Protein AF-A0A9N9ENX4-F1 (afdb_monomer)

Mean predicted aligned error: 14.17 Å

Radius of gyration: 29.34 Å; Cα contacts (8 Å, |Δi|>4): 327; chains: 1; bounding box: 65×68×96 Å

InterPro domains:
  IPR036691 Endonuclease/exonuclease/phosphatase superfamily [G3DSA:3.60.10.10] (1-190)
  IPR036691 Endonuclease/exonuclease/phosphatase superfamily [SSF56219] (2-189)

Foldseek 3Di:
DLVVLVVQLPDPDPADADDDPPDPVSVVSSCVSHPHDDQWDFDQDPFAGTATEHEDDFDDQPDDPVPGLCLLRSLLVLQVVLVVLLVVVLQPHDDYDDNDFLQHLSVCSCVQSSVDDDQLCVVVVVADSPCDPVNVVVVVPPDPDDDDDPLVCCCNRGVFFAPGPPQQPQDPVVPRDHPDNGDDDDDDDDRDGDDNPDRDDVVVVCPDPPPDSHHDDLVSLVVSLVVLVVVLVVLLVLLVVLLVLLVVLVVLLVVLVVVLVCCVVVVDDDDPVVNVVSVVVNVVSNVSSVVSNCCSPPVSVVSSVSSVVVSVVSVVVSVVVVVVVVVVVVVVVPDDPPPDDDDDDDDDPDDDDDDDDDDDDDDD

Sequence (364 aa):
MEAIADSLARSDYDIVCLQEVWVYDNYELVRNRTKKRLTSAVVDHPVSGLIEVFNTHVHASYGSKKNDEYLAHRVSQAWEAANLMKISASRGRNVGDYNSEQDTLAYKLITQHGQMTDSWQSQNSDTPISASTTSINQINQQEAGLPAFDANAAIHRKGITCDSPINTWSKIPELGYSYSDHFGVEATFTLVGRDKNSVIPLSVWEQGPYETLHELDTRTIKNMIELLDRDLSRSQTTSRVQIFLFYICLLLVFGLIAIEILFSIGTISTYFWVKIIINVAIAPIAVYGAIMGYVGVVFGNSEKNALKQLISEIRTYNEGKKTLESRESKGSSVGFEDNDSGQRSSAAVGINIELGSKDAPYKL

Structure (mmCIF, N/CA/C/O backbone):
data_AF-A0A9N9ENX4-F1
#
_entry.id   AF-A0A9N9ENX4-F1
#
loop_
_atom_site.group_PDB
_atom_site.id
_atom_site.type_symbol
_atom_site.label_atom_id
_atom_site.label_alt_id
_atom_site.label_comp_id
_atom_site.label_asym_id
_atom_site.label_entity_id
_atom_site.label_seq_id
_atom_site.pdbx_PDB_ins_code
_atom_site.Cartn_x
_atom_site.Cartn_y
_atom_site.Cartn_z
_atom_site.occupancy
_atom_site.B_iso_or_equiv
_atom_site.auth_seq_id
_atom_site.auth_comp_id
_atom_site.auth_asym_id
_atom_site.auth_atom_id
_atom_site.pdbx_PDB_model_num
ATOM 1 N N . MET A 1 1 ? -13.892 -24.011 -1.129 1.00 75.88 1 MET A N 1
ATOM 2 C CA . MET A 1 1 ? -14.918 -22.946 -1.205 1.00 75.88 1 MET A CA 1
ATOM 3 C C . MET A 1 1 ? -16.336 -23.449 -0.987 1.00 75.88 1 MET A C 1
ATOM 5 O O . MET A 1 1 ? -16.973 -22.915 -0.095 1.00 75.88 1 MET A O 1
ATOM 9 N N . GLU A 1 2 ? -16.827 -24.475 -1.695 1.00 79.75 2 GLU A N 1
ATOM 10 C CA . GLU A 1 2 ? -18.172 -25.043 -1.428 1.00 79.75 2 GLU A CA 1
ATOM 11 C C . GLU A 1 2 ? -18.399 -25.384 0.043 1.00 79.75 2 GLU A C 1
ATOM 13 O O . GLU A 1 2 ? -19.377 -24.961 0.646 1.00 79.75 2 GLU A O 1
ATOM 18 N N . ALA A 1 3 ? -17.421 -26.051 0.643 1.00 76.06 3 ALA A N 1
ATOM 19 C CA . ALA A 1 3 ? -17.496 -26.486 2.022 1.00 76.06 3 ALA A CA 1
ATOM 20 C C . ALA A 1 3 ? -17.534 -25.288 3.020 1.00 76.06 3 ALA A C 1
ATOM 22 O O . ALA A 1 3 ? -18.237 -25.344 4.027 1.00 76.06 3 ALA A O 1
ATOM 23 N N . ILE A 1 4 ? -16.867 -24.164 2.702 1.00 77.44 4 ILE A N 1
ATOM 24 C CA . ILE A 1 4 ? -16.972 -22.897 3.460 1.00 77.44 4 ILE A CA 1
ATOM 25 C C . ILE A 1 4 ? -18.370 -22.297 3.281 1.00 77.44 4 ILE A C 1
ATOM 27 O O . ILE A 1 4 ? -19.014 -21.935 4.260 1.00 77.44 4 ILE A O 1
ATOM 31 N N . ALA A 1 5 ? -18.864 -22.237 2.043 1.00 78.06 5 ALA A N 1
ATOM 32 C CA . ALA A 1 5 ? -20.191 -21.716 1.738 1.00 78.06 5 ALA A CA 1
ATOM 33 C C . ALA A 1 5 ? -21.301 -22.505 2.459 1.00 78.06 5 ALA A C 1
ATOM 35 O O . ALA A 1 5 ? -22.227 -21.898 2.986 1.00 78.06 5 ALA A O 1
ATOM 36 N N . ASP A 1 6 ? -21.178 -23.832 2.552 1.00 79.25 6 ASP A N 1
ATOM 37 C CA . ASP A 1 6 ? -22.120 -24.689 3.283 1.00 79.25 6 ASP A CA 1
ATOM 38 C C . ASP A 1 6 ? -22.034 -24.526 4.796 1.00 79.25 6 ASP A C 1
ATOM 40 O O . ASP A 1 6 ? -23.040 -24.686 5.487 1.00 79.25 6 ASP A O 1
ATOM 44 N N . SER A 1 7 ? -20.841 -24.255 5.328 1.00 77.94 7 SER A N 1
ATOM 45 C CA . SER A 1 7 ? -20.669 -23.927 6.744 1.00 77.94 7 SER A CA 1
ATOM 46 C C . SER A 1 7 ? -21.380 -22.609 7.071 1.00 77.94 7 SER A C 1
ATOM 48 O O . SER A 1 7 ? -22.237 -22.565 7.950 1.00 77.94 7 SER A O 1
ATOM 50 N N . LEU A 1 8 ? -21.130 -21.565 6.272 1.00 77.81 8 LEU A N 1
ATOM 51 C CA . LEU A 1 8 ? -21.750 -20.245 6.427 1.00 77.81 8 LEU A CA 1
ATOM 52 C C . LEU A 1 8 ? -23.263 -20.249 6.182 1.00 77.81 8 LEU A C 1
ATOM 54 O O . LEU A 1 8 ? -23.991 -19.479 6.796 1.00 77.81 8 LEU A O 1
ATOM 58 N N . ALA A 1 9 ? -23.759 -21.098 5.281 1.00 76.50 9 ALA A N 1
ATOM 59 C CA . ALA A 1 9 ? -25.193 -21.228 5.030 1.00 76.50 9 ALA A CA 1
ATOM 60 C C . ALA A 1 9 ? -25.947 -21.869 6.209 1.00 76.50 9 ALA A C 1
ATOM 62 O O . ALA A 1 9 ? -27.156 -21.678 6.340 1.00 76.50 9 ALA A O 1
ATOM 63 N N . ARG A 1 10 ? -25.241 -22.647 7.040 1.00 79.19 10 ARG A N 1
ATOM 64 C CA . ARG A 1 10 ? -25.788 -23.329 8.219 1.00 79.19 10 ARG A CA 1
ATOM 65 C C . ARG A 1 10 ? -25.609 -22.543 9.515 1.00 79.19 10 ARG A C 1
ATOM 67 O O . ARG A 1 10 ? -26.244 -22.911 10.500 1.00 79.19 10 ARG A O 1
ATOM 74 N N . SER A 1 11 ? -24.769 -21.511 9.526 1.00 76.12 11 SER A N 1
ATOM 75 C CA . SER A 1 11 ? -24.583 -20.665 10.701 1.00 76.12 11 SER A CA 1
ATOM 76 C C . SER A 1 11 ? -25.687 -19.614 10.830 1.00 76.12 11 SER A C 1
ATOM 78 O O . SER A 1 11 ? -26.424 -19.310 9.889 1.00 76.12 11 SER A O 1
ATOM 80 N N . ASP A 1 12 ? -25.803 -19.055 12.026 1.00 79.44 12 ASP A N 1
ATOM 81 C CA . ASP A 1 12 ? -26.735 -17.996 12.403 1.00 79.44 12 ASP A CA 1
ATOM 82 C C . ASP A 1 12 ? -26.063 -16.615 12.487 1.00 79.44 12 ASP A C 1
ATOM 84 O O . ASP A 1 12 ? -26.674 -15.657 12.949 1.00 79.44 12 ASP A O 1
ATOM 88 N N . TYR A 1 13 ? -24.838 -16.481 11.962 1.00 77.19 13 TYR A N 1
ATOM 89 C CA . TYR A 1 13 ? -24.096 -15.220 11.959 1.00 77.19 13 TYR A CA 1
ATOM 90 C C . TYR A 1 13 ? -24.854 -14.092 11.252 1.00 77.19 13 TYR A C 1
ATOM 92 O O . TYR A 1 13 ? -25.333 -14.249 10.120 1.00 77.19 13 TYR A O 1
ATOM 100 N N . ASP A 1 14 ? -24.883 -12.914 11.879 1.00 74.69 14 ASP A N 1
ATOM 101 C CA . ASP A 1 14 ? -25.487 -11.694 11.333 1.00 74.69 14 ASP A CA 1
ATOM 102 C C . ASP A 1 14 ? -24.607 -11.006 10.285 1.00 74.69 14 ASP A C 1
ATOM 104 O O . ASP A 1 14 ? -25.110 -10.465 9.295 1.00 74.69 14 ASP A O 1
ATOM 108 N N . ILE A 1 15 ? -23.290 -11.044 10.484 1.00 75.88 15 ILE A N 1
ATOM 109 C CA . ILE A 1 15 ? -22.275 -10.439 9.620 1.00 75.88 15 ILE A CA 1
ATOM 110 C C . ILE A 1 15 ? -21.148 -11.458 9.454 1.00 75.88 15 ILE A C 1
ATOM 112 O O . ILE A 1 15 ? -20.709 -12.063 10.424 1.00 75.88 15 ILE A O 1
ATOM 116 N N . VAL A 1 16 ? -20.686 -11.645 8.217 1.00 77.06 16 VAL A N 1
ATOM 117 C CA . VAL A 1 16 ? -19.539 -12.502 7.902 1.00 77.06 16 VAL A CA 1
ATOM 118 C C . VAL A 1 16 ? -18.587 -11.703 7.028 1.00 77.06 16 VAL A C 1
ATOM 120 O O . VAL A 1 16 ? -18.977 -11.225 5.961 1.00 77.06 16 VAL A O 1
ATOM 123 N N . CYS A 1 17 ? -17.347 -11.579 7.483 1.00 78.06 17 CYS A N 1
ATOM 124 C CA . CYS A 1 17 ? -16.248 -11.003 6.725 1.00 78.06 17 CYS A CA 1
ATOM 125 C C . CYS A 1 17 ? -15.442 -12.142 6.100 1.00 78.06 17 CYS A C 1
ATOM 127 O O . CYS A 1 17 ? -15.119 -13.115 6.775 1.00 78.06 17 CYS A O 1
ATOM 129 N N . LEU A 1 18 ? -15.152 -12.038 4.805 1.00 78.25 18 LEU A N 1
ATOM 130 C CA . LEU A 1 18 ? -14.276 -12.971 4.100 1.00 78.25 18 LEU A CA 1
ATOM 131 C C . LEU A 1 18 ? -13.160 -12.179 3.435 1.00 78.25 18 LEU A C 1
ATOM 133 O O . LEU A 1 18 ? -13.426 -11.166 2.781 1.00 78.25 18 LEU A O 1
ATOM 137 N N . GLN A 1 19 ? -11.931 -12.655 3.573 1.00 76.69 19 GLN A N 1
ATOM 138 C CA . GLN A 1 19 ? -10.782 -12.189 2.807 1.00 76.69 19 GLN A CA 1
ATOM 139 C C . GLN A 1 19 ? -10.357 -13.283 1.818 1.00 76.69 19 GLN A C 1
ATOM 141 O O . GLN A 1 19 ? -10.824 -14.419 1.894 1.00 76.69 19 GLN A O 1
ATOM 146 N N . GLU A 1 20 ? -9.519 -12.924 0.843 1.00 79.19 20 GLU A N 1
ATOM 147 C CA . GLU A 1 20 ? -8.906 -13.890 -0.085 1.00 79.19 20 GLU A CA 1
ATOM 148 C C . GLU A 1 20 ? -9.876 -14.705 -0.968 1.00 79.19 20 GLU A C 1
ATOM 150 O O . GLU A 1 20 ? -9.581 -15.806 -1.434 1.00 79.19 20 GLU A O 1
ATOM 155 N N . VAL A 1 21 ? -11.043 -14.144 -1.296 1.00 81.25 21 VAL A N 1
ATOM 156 C CA . VAL A 1 21 ? -11.940 -14.731 -2.307 1.00 81.25 21 VAL A CA 1
ATOM 157 C C . VAL A 1 21 ? -11.475 -14.315 -3.709 1.00 81.25 21 VAL A C 1
ATOM 159 O O . VAL A 1 21 ? -12.019 -13.403 -4.325 1.00 81.25 21 VAL A O 1
ATOM 162 N N . TRP A 1 22 ? -10.425 -14.975 -4.202 1.00 80.12 22 TRP A N 1
ATOM 163 C CA . TRP A 1 22 ? -9.698 -14.580 -5.420 1.00 80.12 22 TRP A CA 1
ATOM 164 C C . TRP A 1 22 ? -10.438 -14.836 -6.740 1.00 80.12 22 TRP A C 1
ATOM 166 O O . TRP A 1 22 ? -10.192 -14.159 -7.737 1.00 80.12 22 TRP A O 1
ATOM 176 N N . VAL A 1 23 ? -11.320 -15.838 -6.775 1.00 83.50 23 VAL A N 1
ATOM 177 C CA . VAL A 1 23 ? -11.988 -16.291 -8.006 1.00 83.50 23 VAL A CA 1
ATOM 178 C C . VAL A 1 23 ? -13.442 -15.840 -8.000 1.00 83.50 23 VAL A C 1
ATOM 180 O O . VAL A 1 23 ? -14.181 -16.132 -7.060 1.00 83.50 23 VAL A O 1
ATOM 183 N N . TYR A 1 24 ? -13.867 -15.190 -9.084 1.00 77.31 24 TYR A N 1
ATOM 184 C CA . TYR A 1 24 ? -15.220 -14.645 -9.209 1.00 77.31 24 TYR A CA 1
ATOM 185 C C . TYR A 1 24 ? -16.315 -15.712 -9.058 1.00 77.31 24 TYR A C 1
ATOM 187 O O . TYR A 1 24 ? -17.275 -15.506 -8.322 1.00 77.31 24 TYR A O 1
ATOM 195 N N . ASP A 1 25 ? -16.132 -16.891 -9.653 1.00 81.31 25 ASP A N 1
ATOM 196 C CA . ASP A 1 25 ? -17.093 -17.994 -9.519 1.00 81.31 25 ASP A CA 1
ATOM 197 C C . ASP A 1 25 ? -17.222 -18.481 -8.068 1.00 81.31 25 ASP A C 1
ATOM 199 O O . ASP A 1 25 ? -18.310 -18.843 -7.626 1.00 81.31 25 ASP A O 1
ATOM 203 N N . ASN A 1 26 ? -16.135 -18.436 -7.288 1.00 81.62 26 ASN A N 1
ATOM 204 C CA . ASN A 1 26 ? -16.174 -18.760 -5.861 1.00 81.62 26 ASN A CA 1
ATOM 205 C C . ASN A 1 26 ? -16.902 -17.679 -5.050 1.00 81.62 26 ASN A C 1
ATOM 207 O O . ASN A 1 26 ? -17.621 -18.010 -4.108 1.00 81.62 26 ASN A O 1
ATOM 211 N N . TYR A 1 27 ? -16.753 -16.404 -5.422 1.00 80.31 27 TYR A N 1
ATOM 212 C CA . TYR A 1 27 ? -17.556 -15.320 -4.858 1.00 80.31 27 TYR A CA 1
ATOM 213 C C . TYR A 1 27 ? -19.046 -15.529 -5.147 1.00 80.31 27 TYR A C 1
ATOM 215 O O . TYR A 1 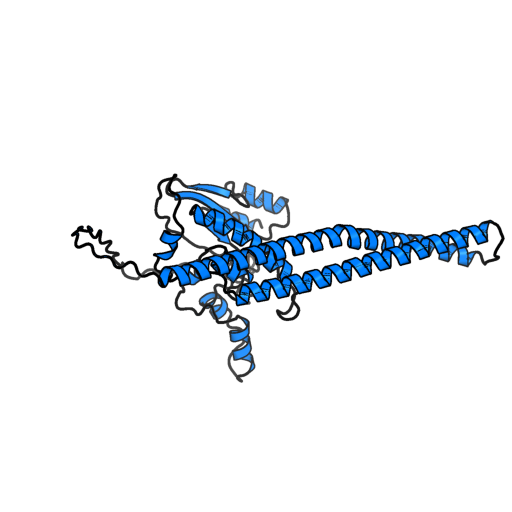27 ? -19.850 -15.505 -4.218 1.00 80.31 27 TYR A O 1
ATOM 223 N N . GLU A 1 28 ? -19.417 -15.797 -6.401 1.00 79.81 28 GLU A N 1
ATOM 224 C CA . GLU A 1 28 ? -20.810 -16.042 -6.789 1.00 79.81 28 GLU A CA 1
ATOM 225 C C . GLU A 1 28 ? -21.378 -17.289 -6.101 1.00 79.81 28 GLU A C 1
ATOM 227 O O . GLU A 1 28 ? -22.509 -17.271 -5.621 1.00 79.81 28 GLU A O 1
ATOM 232 N N . LEU A 1 29 ? -20.587 -18.354 -5.961 1.00 81.19 29 LEU A N 1
ATOM 233 C CA . LEU A 1 29 ? -20.958 -19.549 -5.205 1.00 81.19 29 LEU A CA 1
ATOM 234 C C . LEU A 1 29 ? -21.299 -19.218 -3.744 1.00 81.19 29 LEU A C 1
ATOM 236 O O . LEU A 1 29 ? -22.368 -19.598 -3.263 1.00 81.19 29 LEU A O 1
ATOM 240 N N . VAL A 1 30 ? -20.416 -18.500 -3.041 1.00 78.19 30 VAL A N 1
ATOM 241 C CA . VAL A 1 30 ? -20.652 -18.089 -1.647 1.00 78.19 30 VAL A CA 1
ATOM 242 C C . VAL A 1 30 ? -21.860 -17.163 -1.569 1.00 78.19 30 VAL A C 1
ATOM 244 O O . VAL A 1 30 ? -22.742 -17.376 -0.741 1.00 78.19 30 VAL A O 1
ATOM 247 N N . ARG A 1 31 ? -21.951 -16.175 -2.461 1.00 74.88 31 ARG A N 1
ATOM 248 C CA . ARG A 1 31 ? -23.061 -15.219 -2.542 1.00 74.88 31 ARG A CA 1
ATOM 249 C C . ARG A 1 31 ? -24.409 -15.894 -2.793 1.00 74.88 31 ARG A C 1
ATOM 251 O O . ARG A 1 31 ? -25.414 -15.415 -2.285 1.00 74.88 31 ARG A O 1
ATOM 258 N N . ASN A 1 32 ? -24.449 -16.962 -3.585 1.00 78.44 32 ASN A N 1
ATOM 259 C CA . ASN A 1 32 ? -25.685 -17.677 -3.902 1.00 78.44 32 ASN A CA 1
ATOM 260 C C . ASN A 1 32 ? -26.097 -18.646 -2.788 1.00 78.44 32 ASN A C 1
ATOM 262 O O . ASN A 1 32 ? -27.292 -18.845 -2.572 1.00 78.44 32 ASN A O 1
ATOM 266 N N . ARG A 1 33 ? -25.132 -19.236 -2.068 1.00 76.00 33 ARG A N 1
ATOM 267 C CA . ARG A 1 33 ? -25.409 -20.120 -0.922 1.00 76.00 33 ARG A CA 1
ATOM 268 C C . ARG A 1 33 ? -25.682 -19.355 0.380 1.00 76.00 33 ARG A C 1
ATOM 270 O O . ARG A 1 33 ? -26.367 -19.881 1.252 1.00 76.00 33 ARG A O 1
ATOM 277 N N . THR A 1 34 ? -25.202 -18.119 0.512 1.00 65.69 34 THR A N 1
ATOM 278 C CA . THR A 1 34 ? -25.413 -17.262 1.693 1.00 65.69 34 THR A CA 1
ATOM 279 C C . THR A 1 34 ? -26.436 -16.157 1.401 1.00 65.69 34 THR A C 1
ATOM 281 O O . THR A 1 34 ? -26.548 -15.664 0.282 1.00 65.69 34 THR A O 1
ATOM 284 N N . LYS A 1 35 ? -27.241 -15.742 2.389 1.00 54.50 35 LYS A N 1
ATOM 285 C CA . LYS A 1 35 ? -28.150 -14.591 2.209 1.00 54.50 35 LYS A CA 1
ATOM 286 C C . LYS A 1 35 ? -27.297 -13.335 1.949 1.00 54.50 35 LYS A C 1
ATOM 288 O O . LYS A 1 35 ? -26.342 -13.107 2.680 1.00 54.50 35 LYS A O 1
ATOM 293 N N . LYS A 1 36 ? -27.629 -12.545 0.911 1.00 44.62 36 LYS A N 1
ATOM 294 C CA . LYS A 1 36 ? -26.876 -11.364 0.412 1.00 44.62 36 LYS A CA 1
ATOM 295 C C . LYS A 1 36 ? -26.118 -10.592 1.513 1.00 44.62 36 LYS A C 1
ATOM 297 O O . LYS A 1 36 ? -26.764 -9.933 2.324 1.00 44.62 36 LYS A O 1
ATOM 302 N N . ARG A 1 37 ? -24.777 -10.584 1.483 1.00 46.19 37 ARG A N 1
ATOM 303 C CA . ARG A 1 37 ? -23.907 -9.728 2.322 1.00 46.19 37 ARG A CA 1
ATOM 304 C C . ARG A 1 37 ? -22.701 -9.210 1.516 1.00 46.19 37 ARG A C 1
ATOM 306 O O . ARG A 1 37 ? -22.302 -9.838 0.537 1.00 46.19 37 ARG A O 1
ATOM 313 N N . LEU A 1 38 ? -22.219 -8.013 1.866 1.00 43.03 38 LEU A N 1
ATOM 314 C CA . LEU A 1 38 ? -21.372 -7.112 1.057 1.00 43.03 38 LEU A CA 1
ATOM 315 C C . LEU A 1 38 ? -20.019 -6.819 1.739 1.00 43.03 38 LEU A C 1
ATOM 317 O O . LEU A 1 38 ? -19.900 -6.934 2.952 1.00 43.03 38 LEU A O 1
ATOM 321 N N . THR A 1 39 ? -19.024 -6.397 0.951 1.00 49.00 39 THR A N 1
ATOM 322 C CA . THR A 1 39 ? -17.612 -6.154 1.328 1.00 49.00 39 THR A CA 1
ATOM 323 C C . THR A 1 39 ? -17.372 -4.935 2.226 1.00 49.00 39 THR A C 1
ATOM 325 O O . THR A 1 39 ? -16.404 -4.901 2.975 1.00 49.00 39 THR A O 1
ATOM 328 N N . SER A 1 40 ? -18.259 -3.949 2.183 1.00 55.47 40 SER A N 1
ATOM 329 C CA . SER A 1 40 ? -18.451 -2.945 3.228 1.00 55.47 40 SER A CA 1
ATOM 330 C C . SER A 1 40 ? -19.919 -2.555 3.171 1.00 55.47 40 SER A C 1
ATOM 332 O O . SER A 1 40 ? -20.494 -2.426 2.084 1.00 55.47 40 SER A O 1
ATOM 334 N N . ALA A 1 41 ? -20.557 -2.467 4.328 1.00 66.31 41 ALA A N 1
ATOM 335 C CA . ALA A 1 41 ? -21.984 -2.235 4.405 1.00 66.31 41 ALA A CA 1
ATOM 336 C C . ALA A 1 41 ? -22.299 -1.342 5.590 1.00 66.31 41 ALA A C 1
ATOM 338 O O . ALA A 1 41 ? -21.786 -1.544 6.690 1.00 66.31 41 ALA A O 1
ATOM 339 N N . VAL A 1 42 ? -23.202 -0.396 5.356 1.00 65.38 42 VAL A N 1
ATOM 340 C CA . VAL A 1 42 ? -23.956 0.215 6.438 1.00 65.38 42 VAL A CA 1
ATOM 341 C C . VAL A 1 42 ? -25.226 -0.611 6.614 1.00 65.38 42 VAL A C 1
ATOM 343 O O . VAL A 1 42 ? -26.059 -0.681 5.711 1.00 65.38 42 VAL A O 1
ATOM 346 N N . VAL A 1 43 ? -25.352 -1.262 7.761 1.00 75.81 43 VAL A N 1
ATOM 347 C CA . VAL A 1 43 ? -26.485 -2.110 8.130 1.00 75.81 43 VAL A CA 1
ATOM 348 C C . VAL A 1 43 ? -27.407 -1.308 9.049 1.00 75.81 43 VAL A C 1
ATOM 350 O O . VAL A 1 43 ? -26.969 -0.864 10.104 1.00 75.81 43 VAL A O 1
ATOM 353 N N . ASP A 1 44 ? -28.675 -1.107 8.673 1.00 76.38 44 ASP A N 1
ATOM 354 C CA . ASP A 1 44 ? -29.688 -0.533 9.578 1.00 76.38 44 ASP A CA 1
ATOM 355 C C . ASP A 1 44 ? -30.211 -1.630 10.510 1.00 76.38 44 ASP A C 1
ATOM 357 O O . ASP A 1 44 ? -31.080 -2.424 10.147 1.00 76.38 44 ASP A O 1
ATOM 361 N N . HIS A 1 45 ? -29.627 -1.707 11.703 1.00 75.88 45 HIS A N 1
ATOM 362 C CA . HIS A 1 45 ? -30.018 -2.653 12.733 1.00 75.88 45 HIS A CA 1
ATOM 363 C C . HIS A 1 45 ? -31.226 -2.109 13.518 1.00 75.88 45 HIS A C 1
ATOM 365 O O . HIS A 1 45 ? -31.179 -0.974 14.006 1.00 75.88 45 HIS A O 1
ATOM 371 N N . PRO A 1 46 ? -32.298 -2.900 13.721 1.00 70.00 46 PRO A N 1
ATOM 372 C CA . PRO A 1 46 ? -33.546 -2.422 14.322 1.00 70.00 46 PRO A CA 1
ATOM 373 C C . PRO A 1 46 ? -33.383 -1.820 15.726 1.00 70.00 46 PRO A C 1
ATOM 375 O O . PRO A 1 46 ? -34.153 -0.936 16.092 1.00 70.00 46 PRO A O 1
ATOM 378 N N . VAL A 1 47 ? -32.383 -2.267 16.495 1.00 68.88 47 VAL A N 1
ATOM 379 C CA . VAL A 1 47 ? -32.128 -1.808 17.875 1.00 68.88 47 VAL A CA 1
ATOM 380 C C . VAL A 1 47 ? -31.016 -0.756 17.951 1.00 68.88 47 VAL A C 1
ATOM 382 O O . VAL A 1 47 ? -31.032 0.117 18.815 1.00 68.88 47 VAL A O 1
ATOM 385 N N . SER A 1 48 ? -30.037 -0.832 17.053 1.00 66.12 48 SER A N 1
ATOM 386 C CA . SER A 1 48 ? -28.759 -0.110 17.191 1.00 66.12 48 SER A CA 1
ATOM 387 C C . SER A 1 48 ? -28.589 0.999 16.161 1.00 66.12 48 SER A C 1
ATOM 389 O O . SER A 1 48 ? -27.620 1.752 16.221 1.00 66.12 48 SER A O 1
ATOM 391 N N . GLY A 1 49 ? -29.540 1.111 15.231 1.00 73.62 49 GLY A N 1
ATOM 392 C CA . GLY A 1 49 ? -29.452 2.005 14.091 1.00 73.62 49 GLY A CA 1
ATOM 393 C C . GLY A 1 49 ? -28.382 1.542 13.109 1.00 73.62 49 GLY A C 1
ATOM 394 O O . GLY A 1 49 ? -28.150 0.350 12.927 1.00 73.62 49 GLY A O 1
ATOM 395 N N . LEU A 1 50 ? -27.734 2.502 12.458 1.00 77.62 50 LEU A N 1
ATOM 396 C CA . LEU A 1 50 ? -26.753 2.226 11.416 1.00 77.62 50 LEU A CA 1
ATOM 397 C C . LEU A 1 50 ? -25.445 1.684 12.015 1.00 77.62 50 LEU A C 1
ATOM 399 O O . LEU A 1 50 ? -24.839 2.336 12.860 1.00 77.62 50 LEU A O 1
ATOM 403 N N . ILE A 1 51 ? -24.993 0.534 11.521 1.00 77.25 51 ILE A N 1
ATOM 404 C CA . ILE A 1 51 ? -23.713 -0.111 11.835 1.00 77.25 51 ILE A CA 1
ATOM 405 C C . ILE A 1 51 ? -22.873 -0.118 10.562 1.00 77.25 51 ILE A C 1
ATOM 407 O O . ILE A 1 51 ? -23.345 -0.574 9.528 1.00 77.25 51 ILE A O 1
ATOM 411 N N . GLU A 1 52 ? -21.646 0.372 10.616 1.00 80.69 52 GLU A N 1
ATOM 412 C CA . GLU A 1 52 ? -20.687 0.336 9.519 1.00 80.69 52 GLU A CA 1
ATOM 413 C C . GLU A 1 52 ? -19.728 -0.840 9.722 1.00 80.69 52 GLU A C 1
ATOM 415 O O . GLU A 1 52 ? -19.092 -1.010 10.767 1.00 80.69 52 GLU A O 1
ATOM 420 N N . VAL A 1 53 ? -19.678 -1.702 8.711 1.00 79.31 53 VAL A N 1
ATOM 421 C CA . VAL A 1 53 ? -18.834 -2.893 8.712 1.00 79.31 53 VAL A CA 1
ATOM 422 C C . VAL A 1 53 ? -17.613 -2.629 7.847 1.00 79.31 53 VAL A C 1
ATOM 424 O O . VAL A 1 53 ? -17.732 -2.359 6.644 1.00 79.31 53 VAL A O 1
ATOM 427 N N . PHE A 1 54 ? -16.441 -2.748 8.463 1.00 76.94 54 PHE A N 1
ATOM 428 C CA . PHE A 1 54 ? -15.154 -2.649 7.790 1.00 76.94 54 PHE A CA 1
ATOM 429 C C . PHE A 1 54 ? -14.537 -4.042 7.678 1.00 76.94 54 PHE A C 1
ATOM 431 O O . PHE A 1 54 ? -14.225 -4.676 8.680 1.00 76.94 54 PHE A O 1
ATOM 438 N N . ASN A 1 55 ? -14.342 -4.515 6.452 1.00 77.44 55 ASN A N 1
ATOM 439 C CA . ASN A 1 55 ? -13.591 -5.732 6.178 1.00 77.44 55 ASN A CA 1
ATOM 440 C C . ASN A 1 55 ? -12.370 -5.352 5.343 1.00 77.44 55 ASN A C 1
ATOM 442 O O . ASN A 1 55 ? -12.525 -4.799 4.253 1.00 77.44 55 ASN A O 1
ATOM 446 N N . THR A 1 56 ? -11.168 -5.603 5.855 1.00 71.06 56 THR A N 1
ATOM 447 C CA . THR A 1 56 ? -9.933 -5.250 5.153 1.00 71.06 56 THR A CA 1
ATOM 448 C C . THR A 1 56 ? -8.908 -6.370 5.222 1.00 71.06 56 THR A C 1
ATOM 450 O O . THR A 1 56 ? -8.890 -7.180 6.142 1.00 71.06 56 THR A O 1
ATOM 453 N N . HIS A 1 57 ? -8.035 -6.394 4.222 1.00 71.06 57 HIS A N 1
ATOM 454 C CA . HIS A 1 57 ? -6.843 -7.219 4.200 1.00 71.06 57 HIS A CA 1
ATOM 455 C C . HIS A 1 57 ? -5.678 -6.324 3.772 1.00 71.06 57 HIS A C 1
ATOM 457 O O . HIS A 1 57 ? -5.530 -5.996 2.593 1.00 71.06 57 HIS A O 1
ATOM 463 N N . VAL A 1 58 ? -4.893 -5.861 4.750 1.00 70.44 58 VAL A N 1
ATOM 464 C CA . VAL A 1 58 ? -3.711 -5.027 4.489 1.00 70.44 58 VAL A CA 1
ATOM 465 C C . VAL A 1 58 ? -2.585 -5.857 3.871 1.00 70.44 58 VAL A C 1
ATOM 467 O O . VAL A 1 58 ? -2.559 -7.078 3.974 1.00 70.44 58 VAL A O 1
ATOM 470 N N . HIS A 1 59 ? -1.634 -5.194 3.216 1.00 67.50 59 HIS A N 1
ATOM 471 C CA . HIS A 1 59 ? -0.568 -5.860 2.470 1.00 67.50 59 HIS A CA 1
ATOM 472 C C . HIS A 1 59 ? 0.255 -6.829 3.340 1.00 67.50 59 HIS A C 1
ATOM 474 O O . HIS A 1 59 ? 0.959 -6.387 4.243 1.00 67.50 59 HIS A O 1
ATOM 480 N N . ALA A 1 60 ? 0.256 -8.129 3.034 1.00 63.25 60 ALA A N 1
ATOM 481 C CA . ALA A 1 60 ? 0.955 -9.130 3.845 1.00 63.25 60 ALA A CA 1
ATOM 482 C C . ALA A 1 60 ? 2.462 -8.844 4.039 1.00 63.25 60 ALA A C 1
ATOM 484 O O . ALA A 1 60 ? 3.109 -8.139 3.248 1.00 63.25 60 ALA A O 1
ATOM 485 N N . SER A 1 61 ? 3.020 -9.385 5.125 1.00 64.38 61 SER A N 1
ATOM 486 C CA . SER A 1 61 ? 4.451 -9.327 5.434 1.00 64.38 61 SER A CA 1
ATOM 487 C C . SER A 1 61 ? 5.184 -10.491 4.765 1.00 64.38 61 SER A C 1
ATOM 489 O O . SER A 1 61 ? 5.164 -11.611 5.261 1.00 64.38 61 SER A O 1
ATOM 491 N N . TYR A 1 62 ? 5.869 -10.227 3.652 1.00 59.34 62 TYR A N 1
ATOM 492 C CA . TYR A 1 62 ? 6.571 -11.254 2.863 1.00 59.34 62 TYR A CA 1
ATOM 493 C C . TYR A 1 62 ? 8.033 -11.503 3.291 1.00 59.34 62 TYR A C 1
ATOM 495 O O . TYR A 1 62 ? 8.753 -12.250 2.631 1.00 59.34 62 TYR A O 1
ATOM 503 N N . GLY A 1 63 ? 8.510 -10.867 4.367 1.00 59.75 63 GLY A N 1
ATOM 504 C CA . GLY A 1 63 ? 9.910 -10.946 4.791 1.00 59.75 63 GLY A CA 1
ATOM 505 C C . GLY A 1 63 ? 10.113 -10.747 6.291 1.00 59.75 63 GLY A C 1
ATOM 506 O O . GLY A 1 63 ? 9.176 -10.497 7.044 1.00 59.75 63 GLY A O 1
ATOM 507 N N . SER A 1 64 ? 11.364 -10.863 6.748 1.00 61.97 64 SER A N 1
ATOM 508 C CA . SER A 1 64 ? 11.692 -10.593 8.154 1.00 61.97 64 SER A CA 1
ATOM 509 C C . SER A 1 64 ? 11.364 -9.139 8.517 1.00 61.97 64 SER A C 1
ATOM 511 O O . SER A 1 64 ? 11.635 -8.247 7.710 1.00 61.97 64 SER A O 1
ATOM 513 N N . LYS A 1 65 ? 10.922 -8.878 9.759 1.00 65.25 65 LYS A N 1
ATOM 514 C CA . LYS A 1 65 ? 10.614 -7.519 10.265 1.00 65.25 65 LYS A CA 1
ATOM 515 C C . LYS A 1 65 ? 11.760 -6.497 10.053 1.00 65.25 65 LYS A C 1
ATOM 517 O O . LYS A 1 65 ? 11.526 -5.295 10.107 1.00 65.25 65 LYS A O 1
ATOM 522 N N . LYS A 1 66 ? 13.003 -6.948 9.811 1.00 62.88 66 LYS A N 1
ATOM 523 C CA . LYS A 1 66 ? 14.174 -6.092 9.528 1.00 62.88 66 LYS A CA 1
ATOM 524 C C . LYS A 1 66 ? 14.253 -5.576 8.081 1.00 62.88 66 LYS A C 1
ATOM 526 O O . LYS A 1 66 ? 14.805 -4.501 7.883 1.00 62.88 66 LYS A O 1
ATOM 531 N N . ASN A 1 67 ? 13.707 -6.308 7.106 1.00 65.81 67 ASN A N 1
ATOM 532 C CA . ASN A 1 67 ? 13.773 -5.997 5.667 1.00 65.81 67 ASN A CA 1
ATOM 533 C C . ASN A 1 67 ? 12.369 -5.987 5.052 1.00 65.81 67 ASN A C 1
ATOM 535 O O . ASN A 1 67 ? 12.095 -6.642 4.048 1.00 65.81 67 ASN A O 1
ATOM 539 N N . ASP A 1 68 ? 11.462 -5.279 5.706 1.00 77.00 68 ASP A N 1
ATOM 540 C CA . ASP A 1 68 ? 10.062 -5.245 5.327 1.00 77.00 68 ASP A CA 1
ATOM 541 C C . ASP A 1 68 ? 9.797 -4.127 4.312 1.00 77.00 68 ASP A C 1
ATOM 543 O O . ASP A 1 68 ? 9.552 -2.975 4.672 1.00 77.00 68 ASP A O 1
ATOM 547 N N . GLU A 1 69 ? 9.895 -4.471 3.027 1.00 77.12 69 GLU A N 1
ATOM 548 C CA . GLU A 1 69 ? 9.718 -3.537 1.908 1.00 77.12 69 GLU A CA 1
ATOM 549 C C . GLU A 1 69 ? 8.308 -2.936 1.835 1.00 77.12 69 GLU A C 1
ATOM 551 O O . GLU A 1 69 ? 8.136 -1.836 1.323 1.00 77.12 69 GLU A O 1
ATOM 556 N N . TYR A 1 70 ? 7.308 -3.627 2.382 1.00 79.62 70 TYR A N 1
ATOM 557 C CA . TYR A 1 70 ? 5.906 -3.218 2.297 1.00 79.62 70 TYR A CA 1
ATOM 558 C C . TYR A 1 70 ? 5.404 -2.535 3.568 1.00 79.62 70 TYR A C 1
ATOM 560 O O . TYR A 1 70 ? 4.212 -2.242 3.688 1.00 79.62 70 TYR A O 1
ATOM 568 N N . LEU A 1 71 ? 6.294 -2.257 4.525 1.00 84.50 71 LEU A N 1
ATOM 569 C CA . LEU A 1 71 ? 5.908 -1.644 5.789 1.00 84.50 71 LEU A CA 1
ATOM 570 C C . LEU A 1 71 ? 5.294 -0.256 5.588 1.00 84.50 71 LEU A C 1
ATOM 572 O O . LEU A 1 71 ? 4.255 0.023 6.180 1.00 84.50 71 LEU A O 1
ATOM 576 N N . ALA A 1 72 ? 5.852 0.588 4.714 1.00 85.06 72 ALA A N 1
ATOM 577 C CA . ALA A 1 72 ? 5.244 1.885 4.407 1.00 85.06 72 ALA A CA 1
ATOM 578 C C . ALA A 1 72 ? 3.853 1.744 3.787 1.00 85.06 72 ALA A C 1
ATOM 580 O O . ALA A 1 72 ? 2.955 2.513 4.128 1.00 85.06 72 ALA A O 1
ATOM 581 N N . HIS A 1 73 ? 3.641 0.739 2.934 1.00 81.69 73 HIS A N 1
ATOM 582 C CA . HIS A 1 73 ? 2.339 0.489 2.318 1.00 81.69 73 HIS A CA 1
ATOM 583 C C . HIS A 1 73 ? 1.309 0.065 3.365 1.00 81.69 73 HIS A C 1
ATOM 585 O O . HIS A 1 73 ? 0.235 0.659 3.424 1.00 81.69 73 HIS A O 1
ATOM 591 N N . ARG A 1 74 ? 1.6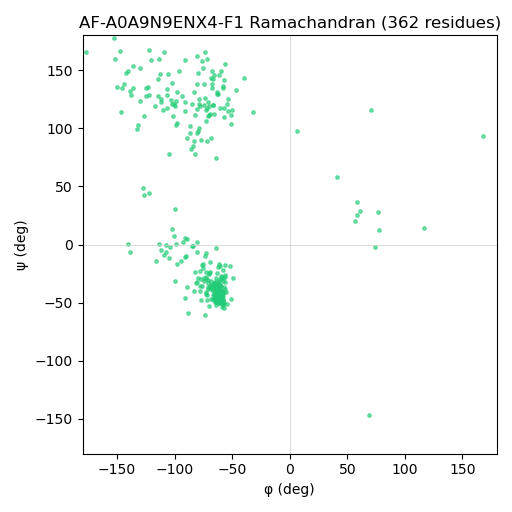51 -0.880 4.254 1.00 84.88 74 ARG A N 1
ATOM 592 C CA . ARG A 1 74 ? 0.765 -1.271 5.365 1.00 84.88 74 ARG A CA 1
ATOM 593 C C . ARG A 1 74 ? 0.444 -0.106 6.289 1.00 84.88 74 ARG A C 1
ATOM 595 O O . ARG A 1 74 ? -0.702 0.046 6.689 1.00 84.88 74 ARG A O 1
ATOM 602 N N . VAL A 1 75 ? 1.436 0.716 6.624 1.00 86.75 75 VAL A N 1
ATOM 603 C CA . VAL A 1 75 ? 1.238 1.900 7.473 1.00 86.75 75 VAL A CA 1
ATOM 604 C C . VAL A 1 75 ? 0.320 2.913 6.792 1.00 86.75 75 VAL A C 1
ATOM 606 O O . VAL A 1 75 ? -0.563 3.457 7.444 1.00 86.75 75 VAL A O 1
ATOM 609 N N . SER A 1 76 ? 0.477 3.115 5.483 1.00 85.06 76 SER A N 1
ATOM 610 C CA . SER A 1 76 ? -0.393 3.991 4.687 1.00 85.06 76 SER A CA 1
ATOM 611 C C . S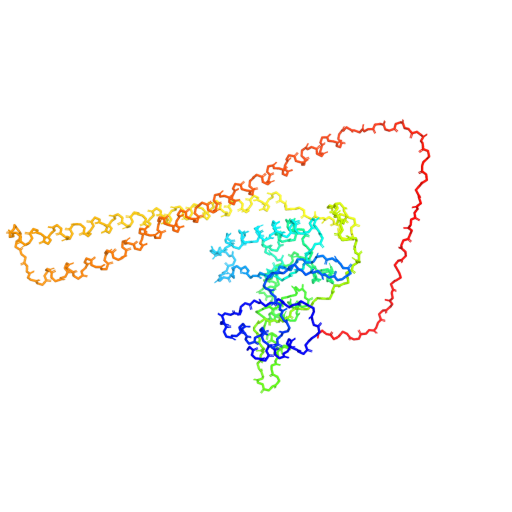ER A 1 76 ? -1.838 3.484 4.668 1.00 85.06 76 SER A C 1
ATOM 613 O O . SER A 1 76 ? -2.757 4.237 4.976 1.00 85.06 76 SER A O 1
ATOM 615 N N . GLN A 1 77 ? -2.032 2.191 4.387 1.00 83.94 77 GLN A N 1
ATOM 616 C CA . GLN A 1 77 ? -3.348 1.542 4.379 1.00 83.94 77 GLN A CA 1
ATOM 617 C C . GLN A 1 77 ? -4.015 1.595 5.757 1.00 83.94 77 GLN A C 1
ATOM 619 O O . GLN A 1 77 ? -5.192 1.928 5.870 1.00 83.94 77 GLN A O 1
ATOM 624 N N . ALA A 1 78 ? -3.259 1.303 6.817 1.00 85.00 78 ALA A N 1
ATOM 625 C CA . ALA A 1 78 ? -3.762 1.346 8.183 1.00 85.00 78 ALA A CA 1
ATOM 626 C C . ALA A 1 78 ? -4.102 2.775 8.631 1.00 85.00 78 ALA A C 1
ATOM 628 O O . ALA A 1 78 ? -5.080 2.957 9.348 1.00 85.00 78 ALA A O 1
ATOM 629 N N . TRP A 1 79 ? -3.341 3.786 8.199 1.00 88.38 79 TRP A N 1
ATOM 630 C CA . TRP A 1 79 ? -3.637 5.193 8.482 1.00 88.38 79 TRP A CA 1
ATOM 631 C C . TRP A 1 79 ? -4.966 5.629 7.856 1.00 88.38 79 TRP A C 1
ATOM 633 O O . TRP A 1 79 ? -5.825 6.181 8.542 1.00 88.38 79 TRP A O 1
ATOM 643 N N . GLU A 1 80 ? -5.165 5.330 6.571 1.00 86.31 80 GLU A N 1
ATOM 644 C CA . GLU A 1 80 ? -6.407 5.643 5.861 1.00 86.31 80 GLU A CA 1
ATOM 645 C C . GLU A 1 80 ? -7.608 4.910 6.472 1.00 86.31 80 GLU A C 1
ATOM 647 O O . GLU A 1 80 ? -8.636 5.524 6.770 1.00 86.31 80 GLU A O 1
ATOM 652 N N . ALA A 1 81 ? -7.455 3.612 6.743 1.00 83.38 81 ALA A N 1
ATOM 653 C CA . ALA A 1 81 ? -8.489 2.813 7.385 1.00 83.38 81 ALA A CA 1
ATOM 654 C C . ALA A 1 81 ? -8.829 3.360 8.784 1.00 83.38 81 ALA A C 1
ATOM 656 O O . ALA A 1 81 ? -10.003 3.509 9.118 1.00 83.38 81 ALA A O 1
ATOM 657 N N . ALA A 1 82 ? -7.822 3.744 9.574 1.00 85.62 82 ALA A N 1
ATOM 658 C CA . ALA A 1 82 ? -8.017 4.342 10.889 1.00 85.62 82 ALA A CA 1
ATOM 659 C C . ALA A 1 82 ? -8.736 5.702 10.820 1.00 85.62 82 ALA A C 1
ATOM 661 O O . ALA A 1 82 ? -9.587 5.974 11.662 1.00 85.62 82 ALA A O 1
ATOM 662 N N . ASN A 1 83 ? -8.481 6.539 9.809 1.00 86.38 83 ASN A N 1
ATOM 663 C CA . ASN A 1 83 ? -9.244 7.777 9.604 1.00 86.38 83 ASN A CA 1
ATOM 664 C C . ASN A 1 83 ? -10.738 7.500 9.361 1.00 86.38 83 ASN A C 1
ATOM 666 O O . ASN A 1 83 ? -11.594 8.148 9.969 1.00 86.38 83 ASN A O 1
ATOM 670 N N . LEU A 1 84 ? -11.061 6.523 8.505 1.00 83.38 84 LEU A N 1
ATOM 671 C CA . LEU A 1 84 ? -12.448 6.124 8.239 1.00 83.38 84 LEU A CA 1
ATOM 672 C C . LEU A 1 84 ? -13.117 5.557 9.496 1.00 8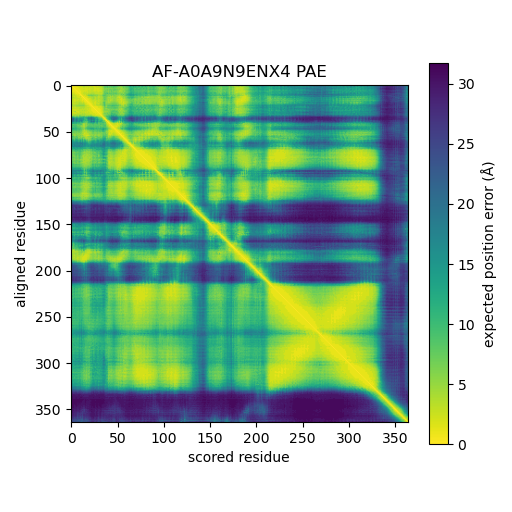3.38 84 LEU A C 1
ATOM 674 O O . LEU A 1 84 ? -14.226 5.968 9.845 1.00 83.38 84 LEU A O 1
ATOM 678 N N . MET A 1 85 ? -12.411 4.685 10.221 1.00 82.38 85 MET A N 1
ATOM 679 C CA . MET A 1 85 ? -12.882 4.129 11.489 1.00 82.38 85 MET A CA 1
ATOM 680 C C . MET A 1 85 ? -13.132 5.223 12.515 1.00 82.38 85 MET A C 1
ATOM 682 O O . MET A 1 85 ? -14.181 5.209 13.143 1.00 82.38 85 MET A O 1
ATOM 686 N N . LYS A 1 86 ? -12.248 6.216 12.638 1.00 82.00 86 LYS A N 1
ATOM 687 C CA . LYS A 1 86 ? -12.423 7.337 13.570 1.00 82.00 86 LYS A CA 1
ATOM 688 C C . LYS A 1 86 ? -13.678 8.153 13.255 1.00 82.00 86 LYS A C 1
ATOM 690 O O . LYS A 1 86 ? -14.445 8.495 14.157 1.00 82.00 86 LYS A O 1
ATOM 695 N N . ILE A 1 87 ? -13.921 8.443 11.974 1.00 79.88 87 ILE A N 1
ATOM 696 C CA . ILE A 1 87 ? -15.139 9.137 11.526 1.00 79.88 87 ILE A CA 1
ATOM 697 C C . ILE A 1 87 ? -16.374 8.301 11.864 1.00 79.88 87 ILE A C 1
ATOM 699 O O . ILE A 1 87 ? -17.365 8.833 12.366 1.00 79.88 87 ILE A O 1
ATOM 703 N N . SER A 1 88 ? -16.327 6.996 11.628 1.00 78.12 88 SER A N 1
ATOM 704 C CA . SER A 1 88 ? -17.463 6.121 11.896 1.00 78.12 88 SER A CA 1
ATOM 705 C C . SER A 1 88 ? -17.675 5.838 13.396 1.00 78.12 88 SER A C 1
ATOM 707 O O . SER A 1 88 ? -18.811 5.822 13.881 1.00 78.12 88 SER A O 1
ATOM 709 N N . ALA A 1 89 ? -16.597 5.807 14.185 1.00 75.88 89 ALA A N 1
ATOM 710 C CA . ALA A 1 89 ? -16.606 5.716 15.646 1.00 75.88 89 ALA A CA 1
ATOM 711 C C . ALA A 1 89 ? -17.275 6.945 16.266 1.00 75.88 89 ALA A C 1
ATOM 713 O O . ALA A 1 89 ? -18.107 6.807 17.160 1.00 75.88 89 ALA A O 1
ATOM 714 N N . SER A 1 90 ? -17.018 8.143 15.720 1.00 70.06 90 SER A N 1
ATOM 715 C CA . SER A 1 90 ? -17.709 9.377 16.135 1.00 70.06 90 SER A CA 1
ATOM 716 C C . SER A 1 90 ? -19.229 9.334 15.907 1.00 70.06 90 SER A C 1
ATOM 718 O O . SER A 1 90 ? -19.982 10.117 16.483 1.00 70.06 90 SER A O 1
ATOM 720 N N . ARG A 1 91 ? -19.701 8.389 15.084 1.00 69.75 91 ARG A N 1
ATOM 721 C CA . ARG A 1 91 ? -21.121 8.104 14.830 1.00 69.75 91 ARG A CA 1
ATOM 722 C C . ARG A 1 91 ? -21.603 6.835 15.545 1.00 69.75 91 ARG A C 1
ATOM 724 O O . ARG A 1 91 ? -22.780 6.495 15.438 1.00 69.75 91 ARG A O 1
ATOM 731 N N . GLY A 1 92 ? -20.707 6.138 16.245 1.00 63.75 92 GLY A N 1
ATOM 732 C CA . GLY A 1 92 ? -20.957 4.924 17.014 1.00 63.75 92 GLY A CA 1
ATOM 733 C C . GLY A 1 92 ? -21.118 3.639 16.197 1.00 63.75 92 GLY A C 1
ATOM 734 O O . GLY A 1 92 ? -21.851 2.758 16.643 1.00 63.75 92 GLY A O 1
ATOM 735 N N . ARG A 1 93 ? -20.506 3.514 15.015 1.00 67.12 93 ARG A N 1
ATOM 736 C CA . ARG A 1 93 ? -20.934 2.516 14.020 1.00 67.12 93 ARG A CA 1
ATOM 737 C C . ARG A 1 93 ? -19.859 1.514 13.588 1.00 67.12 93 ARG A C 1
ATOM 739 O O . ARG A 1 93 ? -19.801 1.261 12.406 1.00 67.12 93 ARG A O 1
ATOM 746 N N . ASN A 1 94 ? -19.046 0.903 14.453 1.00 68.31 94 ASN A N 1
ATOM 747 C CA . ASN A 1 94 ? -17.923 0.081 13.952 1.00 68.31 94 ASN A CA 1
ATOM 748 C C . ASN A 1 94 ? -17.924 -1.373 14.422 1.00 68.31 94 ASN A C 1
ATOM 750 O O . ASN A 1 94 ? -17.923 -1.633 15.623 1.00 68.31 94 ASN A O 1
ATOM 754 N N . VAL A 1 95 ? -17.797 -2.293 13.464 1.00 63.69 95 VAL A N 1
ATOM 755 C CA . VAL A 1 95 ? -17.310 -3.672 13.650 1.00 63.69 95 VAL A CA 1
ATOM 756 C C . VAL A 1 95 ? -16.457 -4.071 12.444 1.00 63.69 95 VAL A C 1
ATOM 758 O O . VAL A 1 95 ? -16.712 -3.615 11.324 1.00 63.69 95 VAL A O 1
ATOM 761 N N . GLY A 1 96 ? -15.437 -4.906 12.644 1.00 64.94 96 GLY A N 1
ATOM 762 C CA . GLY A 1 96 ? -14.594 -5.324 11.531 1.00 64.94 96 GLY A CA 1
ATOM 763 C C . GLY A 1 96 ? -13.506 -6.333 11.862 1.00 64.94 96 GLY A C 1
ATOM 764 O O . GLY A 1 96 ? -13.171 -6.551 13.023 1.00 64.94 96 GLY A O 1
ATOM 765 N N . ASP A 1 97 ? -12.968 -6.918 10.795 1.00 67.00 97 ASP A N 1
ATOM 766 C CA . ASP A 1 97 ? -11.761 -7.739 10.795 1.00 67.00 97 ASP A CA 1
ATOM 767 C C . ASP A 1 97 ? -10.678 -6.978 10.025 1.00 67.00 97 ASP A C 1
ATOM 769 O O . ASP A 1 97 ? -10.879 -6.558 8.878 1.00 67.00 97 ASP A O 1
ATOM 773 N N . TYR A 1 98 ? -9.562 -6.737 10.708 1.00 68.38 98 TYR A N 1
ATOM 774 C CA . TYR A 1 98 ? -8.514 -5.828 10.262 1.00 68.38 98 TYR A CA 1
ATOM 775 C C . TYR A 1 98 ? -7.192 -6.527 9.935 1.00 68.38 98 TYR A C 1
ATOM 777 O O . TYR A 1 98 ? -6.239 -5.847 9.552 1.00 68.38 98 TYR A O 1
ATOM 785 N N . ASN A 1 99 ? -7.146 -7.857 10.087 1.00 68.75 99 ASN A N 1
ATOM 786 C CA . ASN A 1 99 ? -6.026 -8.736 9.752 1.00 68.75 99 ASN A CA 1
ATOM 787 C C . ASN A 1 99 ? -4.638 -8.169 10.126 1.00 68.75 99 ASN A C 1
ATOM 789 O O . ASN A 1 99 ? -3.777 -7.934 9.275 1.00 68.75 99 ASN A O 1
ATOM 793 N N . SER A 1 100 ? -4.446 -7.873 11.415 1.00 69.38 100 SER A N 1
ATOM 794 C CA . SER A 1 100 ? -3.232 -7.239 11.930 1.00 69.38 100 SER A CA 1
ATOM 795 C C . SER A 1 100 ? -2.798 -7.863 13.254 1.00 69.38 100 SER A C 1
ATOM 797 O O . SER A 1 100 ? -3.592 -7.961 14.184 1.00 69.38 100 SER A O 1
ATOM 799 N N . GLU A 1 101 ? -1.512 -8.201 13.382 1.00 72.19 101 GLU A N 1
ATOM 800 C CA . GLU A 1 101 ? -0.924 -8.643 14.655 1.00 72.19 101 GLU A CA 1
ATOM 801 C C . GLU A 1 101 ? -0.902 -7.500 15.687 1.00 72.19 101 GLU A C 1
ATOM 803 O O . GLU A 1 101 ? -0.581 -6.354 15.346 1.00 72.19 101 GLU A O 1
ATOM 808 N N . GLN A 1 102 ? -1.150 -7.829 16.960 1.00 71.25 102 GLN A N 1
ATOM 809 C CA . GLN A 1 102 ? -1.223 -6.889 18.093 1.00 71.25 102 GLN A CA 1
ATOM 810 C C . GLN A 1 102 ? 0.058 -6.061 18.323 1.00 71.25 102 GLN A C 1
ATOM 812 O O . GLN A 1 102 ? 0.009 -4.985 18.918 1.00 71.25 102 GLN A O 1
ATOM 817 N N . ASP A 1 103 ? 1.217 -6.524 17.838 1.00 70.00 103 ASP A N 1
ATOM 818 C CA . ASP A 1 103 ? 2.509 -5.842 18.021 1.00 70.00 103 ASP A CA 1
ATOM 819 C C . ASP A 1 103 ? 2.889 -4.888 16.872 1.00 70.00 103 ASP A C 1
ATOM 821 O O . ASP A 1 103 ? 3.959 -4.267 16.889 1.00 70.00 103 ASP A O 1
ATOM 825 N N . THR A 1 104 ? 2.017 -4.742 15.873 1.00 78.62 104 THR A N 1
ATOM 826 C CA . THR A 1 104 ? 2.314 -3.974 14.662 1.00 78.62 104 THR A CA 1
ATOM 827 C C . THR A 1 104 ? 1.900 -2.512 14.771 1.00 78.62 104 THR A C 1
ATOM 829 O O . THR A 1 104 ? 1.027 -2.106 15.541 1.00 78.62 104 THR A O 1
ATOM 832 N N . LEU A 1 105 ? 2.515 -1.685 13.926 1.00 83.12 105 LEU A N 1
ATOM 833 C CA . LEU A 1 105 ? 2.114 -0.292 13.771 1.00 83.12 105 LEU A CA 1
ATOM 834 C C . LEU A 1 105 ? 0.690 -0.159 13.205 1.00 83.12 105 LEU A C 1
ATOM 836 O O . LEU A 1 105 ? -0.013 0.773 13.575 1.00 83.12 105 LEU A O 1
ATOM 840 N N . ALA A 1 106 ? 0.243 -1.102 12.369 1.00 82.75 106 ALA A N 1
ATOM 841 C CA . ALA A 1 106 ? -1.128 -1.130 11.864 1.00 82.75 106 ALA A CA 1
ATOM 842 C C . ALA A 1 106 ? -2.143 -1.311 13.004 1.00 82.75 106 ALA A C 1
ATOM 844 O O . ALA A 1 106 ? -3.080 -0.522 13.108 1.00 82.75 106 ALA A O 1
ATOM 845 N N . TYR A 1 107 ? -1.898 -2.255 13.919 1.00 83.81 107 TYR A N 1
ATOM 846 C CA . TYR A 1 107 ? -2.729 -2.443 15.111 1.00 83.81 107 TYR A CA 1
ATOM 847 C C . TYR A 1 107 ? -2.794 -1.183 15.979 1.00 83.81 107 TYR A C 1
ATOM 849 O O . TYR A 1 107 ? -3.879 -0.765 16.386 1.00 83.81 107 TYR A O 1
ATOM 857 N N . LYS A 1 108 ? -1.651 -0.520 16.210 1.00 84.94 108 LYS A N 1
ATOM 858 C CA . LYS A 1 108 ? -1.623 0.765 16.929 1.00 84.94 108 LYS A CA 1
ATOM 859 C C . LYS A 1 108 ? -2.436 1.836 16.214 1.00 84.94 108 LYS A C 1
ATOM 861 O O . LYS A 1 108 ? -3.173 2.555 16.865 1.00 84.94 108 LYS A O 1
ATOM 866 N N . LEU A 1 109 ? -2.346 1.945 14.891 1.00 86.00 109 LEU A N 1
ATOM 867 C CA . LEU A 1 109 ? -3.144 2.909 14.132 1.00 86.00 109 LEU A CA 1
ATOM 868 C C . LEU A 1 109 ? -4.643 2.633 14.260 1.00 86.00 109 LEU A C 1
ATOM 870 O O . LEU A 1 109 ? -5.403 3.547 14.562 1.00 86.00 109 LEU A O 1
ATOM 874 N N . ILE A 1 110 ? -5.065 1.382 14.103 1.00 84.31 110 ILE A N 1
ATOM 875 C CA . ILE A 1 110 ? -6.475 0.992 14.222 1.00 84.31 110 ILE A CA 1
ATOM 876 C C . ILE A 1 110 ? -7.010 1.298 15.628 1.00 84.31 110 ILE A C 1
ATOM 878 O O . ILE A 1 110 ? -8.049 1.940 15.768 1.00 84.31 110 ILE A O 1
ATOM 882 N N . THR A 1 111 ? -6.280 0.898 16.668 1.00 81.88 111 THR A N 1
ATOM 883 C CA . THR A 1 111 ? -6.734 1.052 18.058 1.00 81.88 111 THR A CA 1
ATOM 884 C C . THR A 1 111 ? -6.598 2.485 18.574 1.00 81.88 111 THR A C 1
ATOM 886 O O . THR A 1 111 ? -7.555 3.044 19.101 1.00 81.88 111 THR A O 1
ATOM 889 N N . GLN A 1 112 ? -5.443 3.119 18.365 1.00 84.69 112 GLN A N 1
ATOM 890 C CA . GLN A 1 112 ? -5.100 4.423 18.945 1.00 84.69 112 GLN A CA 1
ATOM 891 C C . GLN A 1 112 ? -5.520 5.615 18.086 1.00 84.69 112 GLN A C 1
ATOM 893 O O . GLN A 1 112 ? -5.910 6.655 18.604 1.00 84.69 112 GLN A O 1
ATOM 898 N N . HIS A 1 113 ? -5.433 5.516 16.757 1.00 86.06 113 HIS A N 1
ATOM 899 C CA . HIS A 1 113 ? -5.888 6.599 15.873 1.00 86.06 113 HIS A CA 1
ATOM 900 C C . HIS A 1 113 ? -7.348 6.409 15.486 1.00 86.06 113 HIS A C 1
ATOM 902 O O . HIS A 1 113 ? -8.136 7.349 15.599 1.00 86.06 113 HIS A O 1
ATOM 908 N N . GLY A 1 114 ? -7.706 5.179 15.110 1.00 82.12 114 GLY A N 1
ATOM 909 C CA . GLY A 1 114 ? -9.051 4.774 14.707 1.00 82.12 114 GLY A CA 1
ATOM 910 C C . GLY A 1 114 ? -10.059 4.654 15.847 1.00 82.12 114 GLY A C 1
ATOM 911 O O . GLY A 1 114 ? -11.250 4.562 15.565 1.00 82.12 114 GLY A O 1
ATOM 912 N N . GLN A 1 115 ? -9.604 4.723 17.107 1.00 80.88 115 GLN A N 1
ATOM 913 C CA . GLN A 1 115 ? -10.441 4.612 18.311 1.00 80.88 115 GLN A CA 1
ATOM 914 C C . GLN A 1 115 ? -11.207 3.282 18.374 1.00 80.88 115 GLN A C 1
ATOM 916 O O . GLN A 1 115 ? -12.364 3.229 18.789 1.00 80.88 115 GLN A O 1
ATOM 921 N N . MET A 1 116 ? -10.566 2.209 17.910 1.00 80.12 116 MET A N 1
ATOM 922 C CA . MET A 1 116 ? -11.131 0.865 17.917 1.00 80.12 116 MET A CA 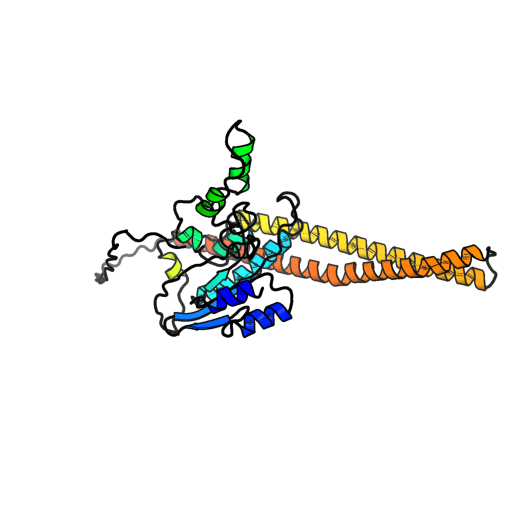1
ATOM 923 C C . MET A 1 116 ? -10.659 0.069 19.132 1.00 80.12 116 MET A C 1
ATOM 925 O O . MET A 1 116 ? -9.529 0.218 19.595 1.00 80.12 116 MET A O 1
ATOM 929 N N . THR A 1 117 ? -11.505 -0.842 19.602 1.00 79.44 117 THR A N 1
ATOM 930 C CA . THR A 1 117 ? -11.157 -1.798 20.658 1.00 79.44 117 THR A CA 1
ATOM 931 C C . THR A 1 117 ? -10.977 -3.187 20.056 1.00 79.44 117 THR A C 1
ATOM 933 O O . THR A 1 117 ? -11.813 -3.642 19.276 1.00 79.44 117 THR A O 1
ATOM 936 N N . ASP A 1 118 ? -9.901 -3.878 20.431 1.00 80.75 118 ASP A N 1
ATOM 937 C CA . ASP A 1 118 ? -9.710 -5.289 20.095 1.00 80.75 118 ASP A CA 1
ATOM 938 C C . ASP A 1 118 ? -10.688 -6.146 20.924 1.00 80.75 118 ASP A C 1
ATOM 940 O O . ASP A 1 118 ? -10.664 -6.146 22.162 1.00 80.75 118 ASP A O 1
ATOM 944 N N . SER A 1 119 ? -11.585 -6.851 20.230 1.00 79.38 119 SER A N 1
ATOM 945 C CA . SER A 1 119 ? -12.616 -7.698 20.843 1.00 79.38 119 SER A CA 1
ATOM 946 C C . SER A 1 119 ? -12.034 -8.905 21.583 1.00 79.38 119 SER A C 1
ATOM 948 O O . SER A 1 119 ? -12.550 -9.281 22.637 1.00 79.38 119 SER A O 1
ATOM 950 N N . TRP A 1 120 ? -10.922 -9.463 21.099 1.00 78.00 120 TRP A N 1
ATOM 951 C CA . TRP A 1 120 ? -10.226 -10.556 21.762 1.00 78.00 120 TRP A CA 1
ATOM 952 C C . TRP A 1 120 ? -9.522 -10.048 23.022 1.00 78.00 120 TRP A C 1
ATOM 954 O O . TRP A 1 120 ? -9.713 -10.616 24.099 1.00 78.00 120 TRP A O 1
ATOM 964 N N . GLN A 1 121 ? -8.791 -8.930 22.930 1.00 76.00 121 GLN A N 1
ATOM 965 C CA . GLN A 1 121 ? -8.114 -8.326 24.088 1.00 76.00 121 GLN A CA 1
ATOM 966 C C . GLN A 1 121 ? -9.114 -7.897 25.173 1.00 76.00 121 GLN A C 1
ATOM 968 O O . GLN A 1 121 ? -8.822 -8.000 26.360 1.00 76.00 121 GLN A O 1
ATOM 973 N N . SER A 1 122 ? -10.312 -7.463 24.776 1.00 75.19 122 SER A N 1
ATOM 974 C CA . SER A 1 122 ? -11.396 -7.085 25.693 1.00 75.19 122 SER A CA 1
ATOM 975 C C . SER A 1 122 ? -11.862 -8.224 26.597 1.00 75.19 122 SER A C 1
ATOM 977 O O . SER A 1 122 ? -12.221 -7.985 27.744 1.00 75.19 122 SER A O 1
ATOM 979 N N . GLN A 1 123 ? -11.858 -9.456 26.087 1.00 73.94 123 GLN A N 1
ATOM 980 C CA . GLN A 1 123 ? -12.217 -10.653 26.854 1.00 73.94 123 GLN A CA 1
ATOM 981 C C . GLN A 1 123 ? -11.000 -11.301 27.537 1.00 73.94 123 GLN A C 1
ATOM 983 O O . GLN A 1 123 ? -11.164 -12.179 28.379 1.00 73.94 123 GLN A O 1
ATOM 988 N N . ASN A 1 124 ? -9.782 -10.867 27.192 1.00 71.69 124 ASN A N 1
ATOM 989 C CA . ASN A 1 124 ? -8.513 -11.428 27.662 1.00 71.69 124 ASN A CA 1
ATOM 990 C C . ASN A 1 124 ? -7.605 -10.338 28.261 1.00 71.69 124 ASN A C 1
ATOM 992 O O . ASN A 1 124 ? -6.397 -10.321 28.015 1.00 71.69 124 ASN A O 1
ATOM 996 N N . SER A 1 125 ? -8.187 -9.433 29.056 1.00 67.06 125 SER A N 1
ATOM 997 C CA . SER A 1 125 ? -7.524 -8.239 29.609 1.00 67.06 125 SER A CA 1
ATOM 998 C C . SER A 1 125 ? -6.259 -8.535 30.418 1.00 67.06 125 SER A C 1
ATOM 1000 O O . SER A 1 125 ? -5.360 -7.701 30.474 1.00 67.06 125 SER A O 1
ATOM 1002 N N . ASP A 1 126 ? -6.164 -9.733 30.997 1.00 64.50 126 ASP A N 1
ATOM 1003 C CA . ASP A 1 126 ? -5.012 -10.185 31.785 1.00 64.50 126 ASP A CA 1
ATOM 1004 C C . ASP A 1 126 ? -3.780 -10.508 30.920 1.00 64.50 126 ASP A C 1
ATOM 1006 O O . ASP A 1 126 ? -2.691 -10.763 31.442 1.00 64.50 126 ASP A O 1
ATOM 1010 N N . THR A 1 127 ? -3.924 -10.501 29.590 1.00 60.97 127 THR A N 1
ATOM 1011 C CA . THR A 1 127 ? -2.838 -10.831 28.668 1.00 60.97 127 THR A CA 1
ATOM 1012 C C . THR A 1 127 ? -2.053 -9.579 28.258 1.00 60.97 127 THR A C 1
ATOM 1014 O O . THR A 1 127 ? -2.640 -8.649 27.699 1.00 60.97 127 THR A O 1
ATOM 1017 N N . PRO A 1 128 ? -0.724 -9.516 28.488 1.00 57.66 128 PRO A N 1
ATOM 1018 C CA . PRO A 1 128 ? 0.056 -8.324 28.164 1.00 57.66 128 PRO A CA 1
ATOM 1019 C C . PRO A 1 128 ? 0.139 -8.052 26.653 1.00 57.66 128 PRO A C 1
ATOM 1021 O O . PRO A 1 128 ? 0.742 -8.830 25.912 1.00 57.66 128 PRO A O 1
ATOM 1024 N N . ILE A 1 129 ? -0.346 -6.878 26.224 1.00 55.53 129 ILE A N 1
ATOM 1025 C CA . ILE A 1 129 ? -0.266 -6.358 24.837 1.00 55.53 129 ILE A CA 1
ATOM 1026 C C . ILE A 1 129 ? 1.192 -6.298 24.325 1.00 55.53 129 ILE A C 1
ATOM 1028 O O . ILE A 1 129 ? 1.469 -6.397 23.132 1.00 55.53 129 ILE A O 1
ATOM 1032 N N . SER A 1 130 ? 2.160 -6.131 25.230 1.00 46.66 130 SER A N 1
ATOM 1033 C CA . SER A 1 130 ? 3.576 -5.871 24.940 1.00 46.66 130 SER A CA 1
ATOM 1034 C C . SER A 1 130 ? 4.437 -7.115 24.677 1.00 46.66 130 SER A C 1
ATOM 1036 O O . SER A 1 130 ? 5.627 -6.982 24.370 1.00 46.66 130 SER A O 1
ATOM 1038 N N . ALA A 1 131 ? 3.887 -8.328 24.752 1.00 43.88 131 ALA A N 1
ATOM 1039 C CA . ALA A 1 131 ? 4.638 -9.529 24.404 1.00 43.88 131 ALA A CA 1
ATOM 1040 C C . ALA A 1 131 ? 4.677 -9.700 22.876 1.00 43.88 131 ALA A C 1
ATOM 1042 O O . ALA A 1 131 ? 3.755 -10.260 22.296 1.00 43.88 131 ALA A O 1
ATOM 1043 N N . SER A 1 132 ? 5.750 -9.281 22.197 1.00 45.34 132 SER A N 1
ATOM 1044 C CA . SER A 1 132 ? 5.916 -9.562 20.757 1.00 45.34 132 SER A CA 1
ATOM 1045 C C . SER A 1 132 ? 5.935 -11.076 20.484 1.00 45.34 132 SER A C 1
ATOM 1047 O O . SER A 1 132 ? 6.346 -11.869 21.338 1.00 45.34 132 SER A O 1
ATOM 1049 N N . THR A 1 133 ? 5.471 -11.531 19.317 1.00 44.25 133 THR A N 1
ATOM 1050 C CA . THR A 1 133 ? 5.559 -12.957 18.895 1.00 44.25 133 THR A CA 1
ATOM 1051 C C . THR A 1 133 ? 7.019 -13.424 18.888 1.00 44.25 133 THR A C 1
ATOM 1053 O O . THR A 1 133 ? 7.343 -14.540 19.290 1.00 44.25 133 THR A O 1
ATOM 1056 N N . THR A 1 134 ? 7.923 -12.491 18.591 1.00 42.34 134 THR A N 1
ATOM 1057 C CA . THR A 1 134 ? 9.379 -12.635 18.682 1.00 42.34 134 THR A CA 1
ATOM 1058 C C . THR A 1 134 ? 9.885 -12.864 20.108 1.00 42.34 134 THR A C 1
ATOM 1060 O O . THR A 1 134 ? 10.833 -13.617 20.280 1.00 42.34 134 THR A O 1
ATOM 1063 N N . SER A 1 135 ? 9.260 -12.273 21.132 1.00 39.69 135 SER A N 1
ATOM 1064 C CA . SER A 1 135 ? 9.669 -12.432 22.537 1.00 39.69 135 SER A CA 1
ATOM 1065 C C . SER A 1 135 ? 9.418 -13.857 23.028 1.00 39.69 135 SER A C 1
ATOM 1067 O O . SER A 1 135 ? 10.246 -14.417 23.733 1.00 39.69 135 SER A O 1
ATOM 1069 N N . ILE A 1 136 ? 8.313 -14.475 22.603 1.00 39.81 136 ILE A N 1
ATOM 1070 C CA . ILE A 1 136 ? 8.001 -15.877 22.922 1.00 39.81 136 ILE A CA 1
ATOM 1071 C C . ILE A 1 136 ? 8.947 -16.818 22.158 1.00 39.81 136 ILE A C 1
ATOM 1073 O O . ILE A 1 136 ? 9.450 -17.786 22.720 1.00 39.81 136 ILE A O 1
ATOM 1077 N N . ASN A 1 137 ? 9.276 -16.487 20.906 1.00 38.28 137 ASN A N 1
ATOM 1078 C CA . ASN A 1 137 ? 10.198 -17.286 20.095 1.00 38.28 137 ASN A CA 1
ATOM 1079 C C . ASN A 1 137 ? 11.678 -17.139 20.507 1.00 38.28 137 ASN A C 1
ATOM 1081 O O . ASN A 1 137 ? 12.444 -18.084 20.334 1.00 38.28 137 ASN A O 1
ATOM 1085 N N . GLN A 1 138 ? 12.097 -15.993 21.058 1.00 38.75 138 GLN A N 1
ATOM 1086 C CA . GLN A 1 138 ? 13.471 -15.775 21.534 1.00 38.75 138 GLN A CA 1
ATOM 1087 C C . GLN A 1 138 ? 13.724 -16.350 22.929 1.00 38.75 138 GLN A C 1
ATOM 1089 O O . GLN A 1 138 ? 14.820 -16.856 23.163 1.00 38.75 138 GLN A O 1
ATOM 1094 N N . ILE A 1 139 ? 12.725 -16.354 23.820 1.00 40.16 139 ILE A N 1
ATOM 1095 C CA . ILE A 1 139 ? 12.834 -17.036 25.122 1.00 40.16 139 ILE A CA 1
ATOM 1096 C C . ILE A 1 139 ? 13.075 -18.544 24.916 1.00 40.16 139 ILE A C 1
ATOM 1098 O O . ILE A 1 139 ? 13.902 -19.136 25.601 1.00 40.16 139 ILE A O 1
ATOM 1102 N N . ASN A 1 140 ? 12.474 -19.142 23.884 1.00 37.78 140 ASN A N 1
ATOM 1103 C CA . ASN A 1 140 ? 12.636 -20.568 23.580 1.00 37.78 140 ASN A CA 1
ATOM 1104 C C . ASN A 1 140 ? 13.928 -20.934 22.818 1.00 37.78 140 ASN A C 1
ATOM 1106 O O . ASN A 1 140 ? 14.185 -22.117 22.615 1.00 37.78 140 ASN A O 1
ATOM 1110 N N . GLN A 1 141 ? 14.745 -19.968 22.373 1.00 41.16 141 GLN A N 1
ATOM 1111 C CA . GLN A 1 141 ? 16.011 -20.263 21.674 1.00 41.16 141 GLN A CA 1
ATOM 1112 C C . GLN A 1 141 ? 17.254 -20.208 22.571 1.00 41.16 141 GLN A C 1
ATOM 1114 O O . GLN A 1 141 ? 18.293 -20.733 22.172 1.00 41.16 141 GLN A O 1
ATOM 1119 N N . GLN A 1 142 ? 17.183 -19.589 23.754 1.00 39.38 142 GLN A N 1
ATOM 1120 C CA . GLN A 1 142 ? 18.348 -19.432 24.639 1.00 39.38 142 GLN A CA 1
ATOM 1121 C C . GLN A 1 142 ? 18.370 -20.357 25.860 1.00 39.38 142 GLN A C 1
ATOM 1123 O O . GLN A 1 142 ? 19.431 -20.493 26.467 1.00 39.38 142 GLN A O 1
ATOM 1128 N N . G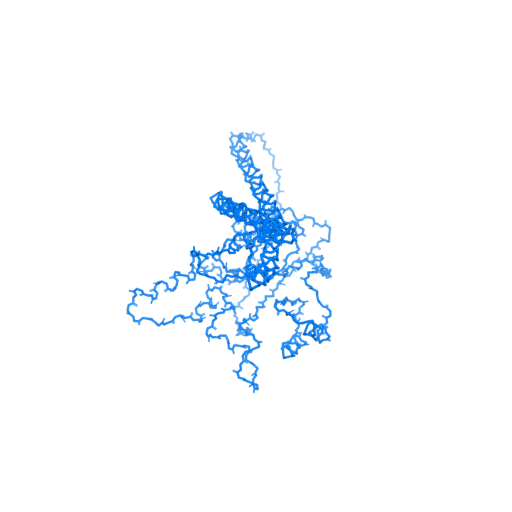LU A 1 143 ? 17.281 -21.058 26.182 1.00 37.69 143 GLU A N 1
ATOM 1129 C CA . GLU A 1 143 ? 17.281 -22.057 27.254 1.00 37.69 143 GLU A CA 1
ATOM 1130 C C . GLU A 1 143 ? 17.161 -23.475 26.695 1.00 37.69 143 GLU A C 1
ATOM 1132 O O . GLU A 1 143 ? 16.180 -23.867 26.064 1.00 37.69 143 GLU A O 1
ATOM 1137 N N . ALA A 1 144 ? 18.213 -24.255 26.923 1.00 43.94 144 ALA A N 1
ATOM 1138 C CA . ALA A 1 144 ? 18.272 -25.665 26.599 1.00 43.94 144 ALA A CA 1
ATOM 1139 C C . ALA A 1 144 ? 17.121 -26.432 27.284 1.00 43.94 144 ALA A C 1
ATOM 1141 O O . ALA A 1 144 ? 17.153 -26.637 28.495 1.00 43.94 144 ALA A O 1
ATOM 1142 N N . GLY A 1 145 ? 16.146 -26.910 26.500 1.00 39.72 145 GLY A N 1
ATOM 1143 C CA . GLY A 1 145 ? 15.288 -28.035 26.898 1.00 39.72 145 GLY A CA 1
ATOM 1144 C C . GLY A 1 145 ? 13.779 -27.807 27.069 1.00 39.72 145 GLY A C 1
ATOM 1145 O O . GLY A 1 145 ? 13.134 -28.706 27.602 1.00 39.72 145 GLY A O 1
ATOM 1146 N N . LEU A 1 146 ? 13.183 -26.699 26.606 1.00 36.75 146 LEU A N 1
ATOM 1147 C CA . LEU A 1 146 ? 11.713 -26.532 26.544 1.00 36.75 146 LEU A CA 1
ATOM 1148 C C . LEU A 1 146 ? 11.204 -26.468 25.084 1.00 36.75 146 LEU A C 1
ATOM 1150 O O . LEU A 1 146 ? 11.950 -26.040 24.203 1.00 36.75 146 LEU A O 1
ATOM 1154 N N . PRO A 1 147 ? 9.992 -26.984 24.786 1.00 39.50 147 PRO A N 1
ATOM 1155 C CA . PRO A 1 147 ? 9.644 -27.457 23.448 1.00 39.50 147 PRO A CA 1
ATOM 1156 C C . PRO A 1 147 ? 9.343 -26.330 22.449 1.00 39.50 147 PRO A C 1
ATOM 1158 O O . PRO A 1 147 ? 8.986 -25.211 22.810 1.00 39.50 147 PRO A O 1
ATOM 1161 N N . ALA A 1 148 ? 9.491 -26.683 21.169 1.00 46.69 148 ALA A N 1
ATOM 1162 C CA . ALA A 1 148 ? 9.129 -25.909 19.986 1.00 46.69 148 ALA A CA 1
ATOM 1163 C C . ALA A 1 148 ? 7.790 -25.164 20.137 1.00 46.69 148 ALA A C 1
ATOM 1165 O O . ALA A 1 148 ? 6.869 -25.711 20.732 1.00 46.69 148 ALA A O 1
ATOM 1166 N N . PHE A 1 149 ? 7.710 -23.950 19.569 1.00 52.97 149 PHE A N 1
ATOM 1167 C CA . PHE A 1 149 ? 6.495 -23.152 19.317 1.00 52.97 149 PHE A CA 1
ATOM 1168 C C . PHE A 1 149 ? 5.197 -23.751 19.899 1.00 52.97 149 PHE A C 1
ATOM 1170 O O . PHE A 1 149 ? 4.579 -24.622 19.283 1.00 52.97 149 PHE A O 1
ATOM 1177 N N . ASP A 1 150 ? 4.773 -23.283 21.078 1.00 61.00 150 ASP A N 1
ATOM 1178 C CA . ASP A 1 150 ? 3.486 -23.685 21.650 1.00 61.00 150 ASP A CA 1
ATOM 1179 C C . ASP A 1 150 ? 2.353 -22.937 20.941 1.00 61.00 150 ASP A C 1
ATOM 1181 O O . ASP A 1 150 ? 1.938 -21.833 21.304 1.00 61.00 150 ASP A O 1
ATOM 1185 N N . ALA A 1 151 ? 1.869 -23.569 19.884 1.00 59.12 151 ALA A N 1
ATOM 1186 C CA . ALA A 1 151 ? 0.769 -23.101 19.067 1.00 59.12 151 ALA A CA 1
ATOM 1187 C C . ALA A 1 151 ? -0.543 -22.910 19.855 1.00 59.12 151 ALA A C 1
ATOM 1189 O O . ALA A 1 151 ? -1.328 -22.031 19.501 1.00 59.12 151 ALA A O 1
ATOM 1190 N N . ASN A 1 152 ? -0.766 -23.650 20.951 1.00 61.75 152 ASN A N 1
ATOM 1191 C CA . ASN A 1 152 ? -1.929 -23.426 21.813 1.00 61.75 152 ASN A CA 1
ATOM 1192 C C . ASN A 1 152 ? -1.754 -22.137 22.615 1.00 61.75 152 ASN A C 1
ATOM 1194 O O . ASN A 1 152 ? -2.689 -21.348 22.718 1.00 61.75 152 ASN A O 1
ATOM 1198 N N . ALA A 1 153 ? -0.552 -21.864 23.128 1.00 62.97 153 ALA A N 1
ATOM 1199 C CA . ALA A 1 153 ? -0.268 -20.591 23.786 1.00 62.97 153 ALA A CA 1
ATOM 1200 C C . ALA A 1 153 ? -0.377 -19.395 22.823 1.00 62.97 153 ALA A C 1
ATOM 1202 O O . ALA A 1 153 ? -0.835 -18.336 23.240 1.00 62.97 153 ALA A O 1
ATOM 1203 N N . ALA A 1 154 ? -0.007 -19.544 21.547 1.00 63.03 154 ALA A N 1
ATOM 1204 C CA . ALA A 1 154 ? -0.172 -18.496 20.534 1.00 63.03 154 ALA A CA 1
ATOM 1205 C C . ALA A 1 154 ? -1.655 -18.149 20.279 1.00 63.03 154 ALA A C 1
ATOM 1207 O O . ALA A 1 154 ? -2.011 -16.974 20.215 1.00 63.03 154 ALA A O 1
ATOM 1208 N N . ILE A 1 155 ? -2.528 -19.156 20.214 1.00 66.81 155 ILE A N 1
ATOM 1209 C CA . ILE A 1 155 ? -3.979 -18.963 20.072 1.00 66.81 155 ILE A CA 1
ATOM 1210 C C . ILE A 1 155 ? -4.565 -18.376 21.367 1.00 66.81 155 ILE A C 1
ATOM 1212 O O . ILE A 1 155 ? -5.196 -17.322 21.350 1.00 66.81 155 ILE A O 1
ATOM 1216 N N . HIS A 1 156 ? -4.305 -19.012 22.514 1.00 65.69 156 HIS A N 1
ATOM 1217 C CA . HIS A 1 156 ? -4.918 -18.651 23.796 1.00 65.69 156 HIS A CA 1
ATOM 1218 C C . HIS A 1 156 ? -4.395 -17.356 24.414 1.00 65.69 156 HIS A C 1
ATOM 1220 O O . HIS A 1 156 ? -5.088 -16.778 25.241 1.00 65.69 156 HIS A O 1
ATOM 1226 N N . ARG A 1 157 ? -3.182 -16.911 24.070 1.00 64.19 157 ARG A N 1
ATOM 1227 C CA . ARG A 1 157 ? -2.589 -15.686 24.634 1.00 64.19 157 ARG A CA 1
ATOM 1228 C C . ARG A 1 157 ? -2.502 -14.534 23.641 1.00 64.19 157 ARG A C 1
ATOM 1230 O O . ARG A 1 157 ? -2.107 -13.451 24.045 1.00 64.19 157 ARG A O 1
ATOM 1237 N N . LYS A 1 158 ? -2.770 -14.740 22.353 1.00 61.25 158 LYS A N 1
ATOM 1238 C CA . LYS A 1 158 ? -2.635 -13.663 21.355 1.00 61.25 158 LYS A CA 1
ATOM 1239 C C . LYS A 1 158 ? -3.720 -13.645 20.293 1.00 61.25 158 LYS A C 1
ATOM 1241 O O . LYS A 1 158 ? -3.639 -12.829 19.382 1.00 61.25 158 LYS A O 1
ATOM 1246 N N . GLY A 1 159 ? -4.676 -14.572 20.355 1.00 67.12 159 GLY A N 1
ATOM 1247 C CA . GLY A 1 159 ? -5.709 -14.701 19.332 1.00 67.12 159 GLY A CA 1
ATOM 1248 C C . GLY A 1 159 ? -5.140 -14.950 17.933 1.00 67.12 159 GLY A C 1
ATOM 1249 O O . GLY A 1 159 ? -5.775 -14.575 16.955 1.00 67.12 159 GLY A O 1
ATOM 1250 N N . ILE A 1 160 ? -3.935 -15.532 17.815 1.00 67.44 160 ILE A N 1
ATOM 1251 C CA . ILE A 1 160 ? -3.305 -15.774 16.511 1.00 67.44 160 ILE A CA 1
ATOM 1252 C C . ILE A 1 160 ? -4.133 -16.805 15.748 1.00 67.44 160 ILE A C 1
ATOM 1254 O O . ILE A 1 160 ? -4.293 -17.941 16.199 1.00 67.44 160 ILE A O 1
ATOM 1258 N N . THR A 1 161 ? -4.635 -16.400 14.584 1.00 66.38 161 THR A N 1
ATOM 1259 C CA . THR A 1 161 ? -5.534 -17.216 13.763 1.00 66.38 161 THR A CA 1
ATOM 1260 C C . THR A 1 161 ? -4.880 -17.775 12.503 1.00 66.38 161 THR A C 1
ATOM 1262 O O . THR A 1 161 ? -5.480 -18.615 11.844 1.00 66.38 161 THR A O 1
ATOM 1265 N N . CYS A 1 162 ? -3.645 -17.386 12.188 1.00 61.28 162 CYS A N 1
ATOM 1266 C CA . CYS A 1 162 ? -2.878 -17.861 11.034 1.00 61.28 162 CYS A CA 1
ATOM 1267 C C . CYS A 1 162 ? -1.541 -18.486 11.456 1.00 61.28 162 CYS A C 1
ATOM 1269 O O . CYS A 1 162 ? -1.137 -18.381 12.614 1.00 61.28 162 CYS A O 1
ATOM 1271 N N . ASP A 1 163 ? -0.870 -19.179 10.531 1.00 55.66 163 ASP A N 1
ATOM 1272 C CA . ASP A 1 163 ? 0.502 -19.696 10.699 1.00 55.66 163 ASP A CA 1
ATOM 1273 C C . ASP A 1 163 ? 0.732 -20.627 11.911 1.00 55.66 163 ASP A C 1
ATOM 1275 O O . ASP A 1 163 ? 1.860 -20.840 12.364 1.00 55.66 163 ASP A O 1
ATOM 1279 N N . SER A 1 164 ? -0.338 -21.224 12.443 1.00 54.62 164 SER A N 1
ATOM 1280 C CA . SER A 1 164 ? -0.275 -22.170 13.556 1.00 54.62 164 SER A CA 1
ATOM 1281 C C . SER A 1 164 ? -0.208 -23.618 13.046 1.00 54.62 164 SER A C 1
ATOM 1283 O O . SER A 1 164 ? -1.110 -24.047 12.324 1.00 54.62 164 SER A O 1
ATOM 1285 N N . PRO A 1 165 ? 0.767 -24.442 13.486 1.00 50.62 165 PRO A N 1
ATOM 1286 C CA . PRO A 1 165 ? 0.777 -25.889 13.245 1.00 50.62 165 PRO A CA 1
ATOM 1287 C C . PRO A 1 165 ? -0.481 -26.615 13.751 1.00 50.62 165 PRO A C 1
ATOM 1289 O O . PRO A 1 165 ? -0.737 -27.749 13.351 1.00 50.62 165 PRO A O 1
ATOM 1292 N N . ILE A 1 166 ? -1.256 -25.980 14.642 1.00 52.44 166 ILE A N 1
ATOM 1293 C CA . ILE A 1 166 ? -2.497 -26.511 15.226 1.00 52.44 166 ILE A CA 1
ATOM 1294 C C . ILE A 1 166 ? -3.725 -26.112 14.400 1.00 52.44 166 ILE A C 1
ATOM 1296 O O . ILE A 1 166 ? -4.838 -26.447 14.798 1.00 52.44 166 ILE A O 1
ATOM 1300 N N . ASN A 1 167 ? -3.570 -25.468 13.235 1.00 52.78 167 ASN A N 1
ATOM 1301 C CA . ASN A 1 167 ? -4.685 -25.087 12.366 1.00 52.78 167 ASN A CA 1
ATOM 1302 C C . ASN A 1 167 ? -5.460 -26.284 11.789 1.00 52.78 167 ASN A C 1
ATOM 1304 O O . ASN A 1 167 ? -5.302 -26.693 10.644 1.00 52.78 167 ASN A O 1
ATOM 1308 N N . THR A 1 168 ? -6.259 -26.900 12.660 1.00 45.88 168 THR A N 1
ATOM 1309 C CA . THR A 1 168 ? -6.867 -28.232 12.558 1.00 45.88 168 THR A CA 1
ATOM 1310 C C . THR A 1 168 ? -8.321 -28.247 13.038 1.00 45.88 168 THR A C 1
ATOM 1312 O O . THR A 1 168 ? -8.993 -29.264 12.877 1.00 45.88 168 THR A O 1
ATOM 1315 N N . TRP A 1 169 ? -8.826 -27.141 13.602 1.00 41.09 169 TRP A N 1
ATOM 1316 C CA . TRP A 1 169 ? -10.206 -27.032 14.107 1.00 41.09 169 TRP A CA 1
ATOM 1317 C C . TRP A 1 169 ? -11.246 -26.863 12.998 1.00 41.09 169 TRP A C 1
ATOM 1319 O O . TRP A 1 169 ? -12.420 -27.157 13.190 1.00 41.09 169 TRP A O 1
ATOM 1329 N N . SER A 1 170 ? -10.805 -26.478 11.807 1.00 48.12 170 SER A N 1
ATOM 1330 C CA . SER A 1 170 ? -11.612 -26.363 10.598 1.00 48.12 170 SER A CA 1
ATOM 1331 C C . SER A 1 170 ? -11.432 -27.585 9.686 1.00 48.12 170 SER A C 1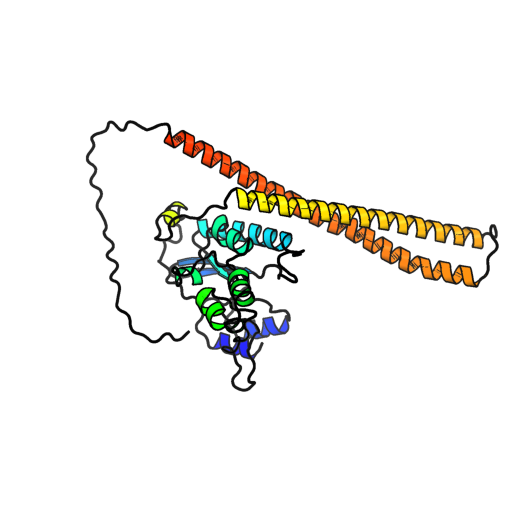
ATOM 1333 O O . SER A 1 170 ? -11.524 -27.456 8.472 1.00 48.12 170 SER A O 1
ATOM 1335 N N . LYS A 1 171 ? -11.157 -28.787 10.214 1.00 55.19 171 LYS A N 1
ATOM 1336 C CA . LYS A 1 171 ? -11.061 -29.993 9.371 1.00 55.19 171 LYS A CA 1
ATOM 1337 C C . LYS A 1 171 ? -12.388 -30.284 8.679 1.00 55.19 171 LYS A C 1
ATOM 1339 O O . LYS A 1 171 ? -13.420 -30.407 9.334 1.00 55.19 171 LYS A O 1
ATOM 1344 N N . ILE A 1 172 ? -12.343 -30.480 7.365 1.00 61.31 172 ILE A N 1
ATOM 1345 C CA . ILE A 1 172 ? -13.426 -31.138 6.639 1.00 61.31 172 ILE A CA 1
ATOM 1346 C C . ILE A 1 172 ? -13.391 -32.605 7.092 1.00 61.31 172 ILE A C 1
ATOM 1348 O O . ILE A 1 172 ? -12.402 -33.284 6.789 1.00 61.31 172 ILE A O 1
ATOM 1352 N N . PRO A 1 173 ? -14.402 -33.103 7.837 1.00 59.47 173 PRO A N 1
ATOM 1353 C CA . PRO A 1 173 ? -14.320 -34.409 8.500 1.00 59.47 173 PRO A CA 1
ATOM 1354 C C . PRO A 1 173 ? -14.005 -35.558 7.537 1.00 59.47 173 PRO A C 1
ATOM 1356 O O . PRO A 1 173 ? -13.316 -36.506 7.896 1.00 59.47 173 PRO A O 1
ATOM 1359 N N . GLU A 1 174 ? -14.472 -35.431 6.297 1.00 65.81 174 GLU A N 1
ATOM 1360 C CA . GLU A 1 174 ? -14.312 -36.410 5.222 1.00 65.81 174 GLU A CA 1
ATOM 1361 C C . GLU A 1 174 ? -12.922 -36.384 4.570 1.00 65.81 174 GLU A C 1
ATOM 1363 O O . GLU A 1 174 ? -12.504 -37.374 3.977 1.00 65.81 174 GLU A O 1
ATOM 1368 N N . LEU A 1 175 ? -12.203 -35.261 4.663 1.00 65.75 175 LEU A N 1
ATOM 1369 C CA . LEU A 1 175 ? -10.992 -35.009 3.875 1.00 65.75 175 LEU A CA 1
ATOM 1370 C C . LEU A 1 175 ? -9.726 -34.865 4.736 1.00 65.75 175 LEU A C 1
ATOM 1372 O O . LEU A 1 175 ? -8.614 -34.949 4.222 1.00 65.75 175 LEU A O 1
ATOM 1376 N N . GLY A 1 176 ? -9.867 -34.683 6.053 1.00 65.25 176 GLY A N 1
ATOM 1377 C CA . GLY A 1 176 ? -8.750 -34.693 7.007 1.00 65.25 176 GLY A CA 1
ATOM 1378 C C . GLY A 1 176 ? -7.854 -33.447 6.995 1.00 65.25 176 GLY A C 1
ATOM 1379 O O . GLY A 1 176 ? -6.955 -33.352 7.834 1.00 65.25 176 GLY A O 1
ATOM 1380 N N . TYR A 1 177 ? -8.120 -32.481 6.111 1.00 65.56 177 TYR A N 1
ATOM 1381 C CA . TYR A 1 177 ? -7.474 -31.166 6.052 1.00 65.56 177 TYR A CA 1
ATOM 1382 C C . TYR A 1 177 ? -8.451 -30.028 6.370 1.00 65.56 177 TYR A C 1
ATOM 1384 O O . TYR A 1 177 ? -9.671 -30.195 6.290 1.00 65.56 177 TYR A O 1
ATOM 1392 N N . SER A 1 178 ? -7.897 -28.880 6.759 1.00 68.75 178 SER A N 1
ATOM 1393 C CA . SER A 1 178 ? -8.653 -27.698 7.178 1.00 68.75 178 SER A CA 1
ATOM 1394 C C . SER A 1 178 ? -9.294 -26.950 6.000 1.00 68.75 178 SER A C 1
ATOM 1396 O O . SER A 1 178 ? -8.777 -26.991 4.885 1.00 68.75 178 SER A O 1
ATOM 1398 N N . TYR A 1 179 ? -10.419 -26.260 6.234 1.00 69.12 179 TYR A N 1
ATOM 1399 C CA . TYR A 1 179 ? -11.095 -25.414 5.237 1.00 69.12 179 TYR A CA 1
ATOM 1400 C C . TYR A 1 179 ? -10.197 -24.270 4.736 1.00 69.12 179 TYR A C 1
ATOM 1402 O O . TYR A 1 179 ? -10.366 -23.827 3.600 1.00 69.12 179 TYR A O 1
ATOM 1410 N N . SER A 1 180 ? -9.295 -23.789 5.595 1.00 73.62 180 SER A N 1
ATOM 1411 C CA . SER A 1 180 ? -8.383 -22.667 5.375 1.00 73.62 180 SER A CA 1
ATOM 1412 C C . SER A 1 180 ? -7.115 -22.856 6.221 1.00 73.62 180 SER A C 1
ATOM 1414 O O . SER A 1 180 ? -7.125 -23.604 7.202 1.00 73.62 180 SER A O 1
ATOM 1416 N N . ASP A 1 181 ? -6.038 -22.178 5.838 1.00 67.38 181 ASP A N 1
ATOM 1417 C CA . ASP A 1 181 ? -4.815 -21.966 6.621 1.00 67.38 181 ASP A CA 1
ATOM 1418 C C . ASP A 1 181 ? -4.955 -20.837 7.660 1.00 67.38 181 ASP A C 1
ATOM 1420 O O . ASP A 1 181 ? -4.029 -20.589 8.438 1.00 67.38 181 ASP A O 1
ATOM 1424 N N . HIS A 1 182 ? -6.151 -20.246 7.752 1.00 72.06 182 HIS A N 1
ATOM 1425 C CA . HIS A 1 182 ? -6.608 -19.378 8.835 1.00 72.06 182 HIS A CA 1
ATOM 1426 C C . HIS A 1 182 ? -7.778 -20.010 9.613 1.00 72.06 182 HIS A C 1
ATOM 1428 O O . HIS A 1 182 ? -8.667 -20.648 9.042 1.00 72.06 182 HIS A O 1
ATOM 1434 N N . PHE A 1 183 ? -7.797 -19.823 10.931 1.00 72.88 183 PHE A N 1
ATOM 1435 C CA . PHE A 1 183 ? -8.969 -20.073 11.764 1.00 72.88 183 PHE A CA 1
ATOM 1436 C C . PHE A 1 183 ? -9.997 -18.953 11.561 1.00 72.88 183 PHE A C 1
ATOM 1438 O O . PHE A 1 183 ? -9.638 -17.776 11.527 1.00 72.88 183 PHE A O 1
ATOM 1445 N N . GLY A 1 184 ? -11.281 -19.308 11.468 1.00 70.94 184 GLY A N 1
ATOM 1446 C CA . GLY A 1 184 ? -12.356 -18.320 11.550 1.00 70.94 184 GLY A CA 1
ATOM 1447 C C . GLY A 1 184 ? -12.429 -17.735 12.960 1.00 70.94 184 GLY A C 1
ATOM 1448 O O . GLY A 1 184 ? -12.305 -18.475 13.934 1.00 70.94 184 GLY A O 1
ATOM 1449 N N . VAL A 1 185 ? -12.619 -16.421 13.062 1.00 74.75 185 VAL A N 1
ATOM 1450 C CA . VAL A 1 185 ? -12.871 -15.736 14.335 1.00 74.75 185 VAL A CA 1
ATOM 1451 C C . VAL A 1 185 ? -14.350 -15.418 14.475 1.00 74.75 185 VAL A C 1
ATOM 1453 O O . VAL A 1 185 ? -14.996 -14.988 13.521 1.00 74.75 185 VAL A O 1
ATOM 1456 N N . GLU A 1 186 ? -14.869 -15.605 15.682 1.00 74.94 186 GLU A N 1
ATOM 1457 C CA . GLU A 1 186 ? -16.239 -15.263 16.039 1.00 74.94 186 GLU A CA 1
ATOM 1458 C C . GLU A 1 186 ? -16.234 -14.300 17.225 1.00 74.94 186 GLU A C 1
ATOM 1460 O O . GLU A 1 186 ? -15.505 -14.488 18.200 1.00 74.94 186 GLU A O 1
ATOM 1465 N N . ALA A 1 187 ? -17.065 -13.264 17.140 1.00 73.75 187 ALA A N 1
ATOM 1466 C CA . ALA A 1 187 ? -17.310 -12.343 18.234 1.00 73.75 187 ALA A CA 1
ATOM 1467 C C . ALA A 1 187 ? -18.805 -12.024 18.306 1.00 73.75 187 ALA A C 1
ATOM 1469 O O . ALA A 1 187 ? -19.416 -11.625 17.314 1.00 73.75 187 ALA A O 1
ATOM 1470 N N . THR A 1 188 ? -19.380 -12.170 19.500 1.00 77.25 188 THR A N 1
ATOM 1471 C CA . THR A 1 188 ? -20.767 -11.789 19.784 1.00 77.25 188 THR A CA 1
ATOM 1472 C C . THR A 1 188 ? -20.780 -10.470 20.544 1.00 77.25 188 THR A C 1
ATOM 1474 O O . THR A 1 188 ? -20.170 -10.349 21.607 1.00 77.25 188 THR A O 1
ATOM 1477 N N . PHE A 1 189 ? -21.495 -9.479 20.012 1.00 74.44 189 PHE A N 1
ATOM 1478 C CA . PHE A 1 189 ? -21.604 -8.152 20.613 1.00 74.44 189 PHE A CA 1
ATOM 1479 C C . PHE A 1 189 ? -23.020 -7.909 21.131 1.00 74.44 189 PHE A C 1
ATOM 1481 O O . PHE A 1 189 ? -23.988 -7.962 20.374 1.00 74.44 189 PHE A O 1
ATOM 1488 N N . THR A 1 190 ? -23.143 -7.555 22.410 1.00 72.50 190 THR A N 1
ATOM 1489 C CA . THR A 1 190 ? -24.402 -7.037 22.954 1.00 72.50 190 THR A CA 1
ATOM 1490 C C . THR A 1 190 ? -24.506 -5.555 22.632 1.00 72.50 190 THR A C 1
ATOM 1492 O O . THR A 1 190 ? -23.764 -4.729 23.166 1.00 72.50 190 THR A O 1
ATOM 1495 N N . LEU A 1 191 ? -25.439 -5.205 21.752 1.00 69.50 191 LEU A N 1
ATOM 1496 C CA . LEU A 1 191 ? -25.649 -3.821 21.360 1.00 69.50 191 LEU A CA 1
ATOM 1497 C C . LEU A 1 191 ? -26.581 -3.128 22.355 1.00 69.50 191 LEU A C 1
ATOM 1499 O O . LEU A 1 191 ? -27.737 -3.512 22.524 1.00 69.50 191 LEU A O 1
ATOM 1503 N N . VAL A 1 192 ? -26.093 -2.062 22.983 1.00 65.75 192 VAL A N 1
ATOM 1504 C CA . VAL A 1 192 ? -26.931 -1.183 23.805 1.00 65.75 192 VAL A CA 1
ATOM 1505 C C . VAL A 1 192 ? -27.727 -0.278 22.862 1.00 65.75 192 VAL A C 1
ATOM 1507 O O . VAL A 1 192 ? -27.133 0.445 22.060 1.00 65.75 192 VAL A O 1
ATOM 1510 N N . GLY A 1 193 ? -29.061 -0.365 22.912 1.00 55.38 193 GLY A N 1
ATOM 1511 C CA . GLY A 1 193 ? -29.963 0.384 22.031 1.00 55.38 193 GLY A CA 1
ATOM 1512 C C . GLY A 1 193 ? -29.748 1.896 22.115 1.00 55.38 193 GLY A C 1
ATOM 1513 O O . GLY A 1 193 ? -29.482 2.432 23.192 1.00 55.38 193 GLY A O 1
ATOM 1514 N N . ARG A 1 194 ? -29.840 2.583 20.970 1.00 61.25 194 ARG A N 1
ATOM 1515 C CA . ARG A 1 194 ? -29.567 4.025 20.860 1.00 61.25 194 ARG A CA 1
ATOM 1516 C C . ARG A 1 194 ? -30.685 4.754 20.131 1.00 61.25 194 ARG A C 1
ATOM 1518 O O . ARG A 1 194 ? -31.334 4.194 19.250 1.00 61.25 194 ARG A O 1
ATOM 1525 N N . ASP A 1 195 ? -30.858 6.030 20.464 1.00 59.53 195 ASP A N 1
ATOM 1526 C CA . ASP A 1 195 ? -31.621 6.949 19.622 1.00 59.53 195 ASP A CA 1
ATOM 1527 C C . ASP A 1 195 ? -30.912 7.091 18.262 1.00 59.53 195 ASP A C 1
ATOM 1529 O O . ASP A 1 195 ? -29.708 7.345 18.206 1.00 59.53 195 ASP A O 1
ATOM 1533 N N . LYS A 1 196 ? -31.650 6.924 17.156 1.00 55.97 196 LYS A N 1
ATOM 1534 C CA . LYS A 1 196 ? -31.108 6.926 15.785 1.00 55.97 196 LYS A CA 1
ATOM 1535 C C . LYS A 1 196 ? -30.424 8.249 15.406 1.00 55.97 196 LYS A C 1
ATOM 1537 O O . LYS A 1 196 ? -29.643 8.269 14.455 1.00 55.97 196 LYS A O 1
ATOM 1542 N N . ASN A 1 197 ? -30.704 9.327 16.142 1.00 54.31 197 ASN A N 1
ATOM 1543 C CA . ASN A 1 197 ? -30.210 10.677 15.872 1.00 54.31 197 ASN A CA 1
ATOM 1544 C C . ASN A 1 197 ? -29.137 11.176 16.855 1.00 54.31 197 ASN A C 1
ATOM 1546 O O . ASN A 1 197 ? -28.670 12.306 16.701 1.00 54.31 197 ASN A O 1
ATOM 1550 N N . SER A 1 198 ? -28.735 10.390 17.859 1.00 55.16 198 SER A N 1
ATOM 1551 C CA . SER A 1 198 ? -27.724 10.847 18.815 1.00 55.16 198 SER A CA 1
ATOM 1552 C C . SER A 1 198 ? -26.312 10.738 18.225 1.00 55.16 198 SER A C 1
ATOM 1554 O O . SER A 1 198 ? -25.843 9.670 17.833 1.00 55.16 198 SER A O 1
ATOM 1556 N N . VAL A 1 199 ? -25.613 11.873 18.145 1.00 53.19 199 VAL A N 1
ATOM 1557 C CA . VAL A 1 199 ? -24.155 11.897 17.961 1.00 53.19 199 VAL A CA 1
ATOM 1558 C C . VAL A 1 199 ? -23.547 11.610 19.324 1.00 53.19 199 VAL A C 1
ATOM 1560 O O . VAL A 1 199 ? -23.873 12.302 20.286 1.00 53.19 199 VAL A O 1
ATOM 1563 N N . ILE A 1 200 ? -22.690 10.595 19.421 1.00 54.72 200 ILE A N 1
ATOM 1564 C CA . ILE A 1 200 ? -21.984 10.292 20.666 1.00 54.72 200 ILE A CA 1
ATOM 1565 C C . ILE A 1 200 ? -20.796 11.255 20.752 1.00 54.72 200 ILE A C 1
ATOM 1567 O O . ILE A 1 200 ? -19.908 11.183 19.898 1.00 54.72 200 ILE A O 1
ATOM 1571 N N . PRO A 1 201 ? -20.739 12.157 21.748 1.00 51.19 201 PRO A N 1
ATOM 1572 C CA . PRO A 1 201 ? -19.519 12.903 22.012 1.00 51.19 201 PRO A CA 1
ATOM 1573 C C . PRO A 1 201 ? -18.393 11.908 22.304 1.00 51.19 201 PRO A C 1
ATOM 1575 O O . PRO A 1 201 ? -18.602 10.960 23.061 1.00 51.19 201 PRO A O 1
ATOM 1578 N N . LEU A 1 202 ? -17.198 12.121 21.744 1.00 49.53 202 LEU A N 1
ATOM 1579 C CA . LEU A 1 202 ? -16.021 11.276 22.013 1.00 49.53 202 LEU A CA 1
ATOM 1580 C C . LEU A 1 202 ? -15.784 11.063 23.525 1.00 49.53 202 LEU A C 1
ATOM 1582 O O . LEU A 1 202 ? -15.359 9.987 23.924 1.00 49.53 202 LEU A O 1
ATOM 1586 N N . SER A 1 203 ? -16.193 12.019 24.366 1.00 46.97 203 SER A N 1
ATOM 1587 C CA . SER A 1 203 ? -16.117 11.952 25.830 1.00 46.97 203 SER A CA 1
ATOM 1588 C C . SER A 1 203 ? -16.936 10.833 26.488 1.00 46.97 203 SER A C 1
ATOM 1590 O O . SER A 1 203 ? -16.670 10.472 27.627 1.00 46.97 203 SER A O 1
ATOM 1592 N N . VAL A 1 204 ? -17.942 10.258 25.819 1.00 50.53 204 VAL A N 1
ATOM 1593 C CA . VAL A 1 204 ? -18.667 9.081 26.346 1.00 50.53 204 VAL A CA 1
ATOM 1594 C C . VAL A 1 204 ? -17.792 7.827 26.265 1.00 50.53 204 VAL A C 1
ATOM 1596 O O . VAL A 1 204 ? -17.897 6.946 27.114 1.00 50.53 204 VAL A O 1
ATOM 1599 N N . TRP A 1 205 ? -16.890 7.765 25.284 1.00 49.38 205 TRP A N 1
ATOM 1600 C CA . TRP A 1 205 ? -15.910 6.686 25.155 1.00 49.38 205 TRP A CA 1
ATOM 1601 C C . TRP A 1 205 ? -14.769 6.811 26.174 1.00 49.38 205 TRP A C 1
ATOM 1603 O O . TRP A 1 205 ? -14.145 5.809 26.502 1.00 49.38 205 TRP A O 1
ATOM 1613 N N . GLU A 1 206 ? -14.545 8.004 26.735 1.00 43.56 206 GLU A N 1
ATOM 1614 C CA . GLU A 1 206 ? -13.579 8.246 27.821 1.00 43.56 206 GLU A CA 1
ATOM 1615 C C . GLU A 1 206 ? -14.065 7.744 29.193 1.00 43.56 206 GLU A C 1
ATOM 1617 O O . GLU A 1 206 ? -13.255 7.596 30.103 1.00 43.56 206 GLU A O 1
ATOM 1622 N N . GLN A 1 207 ? -15.369 7.482 29.363 1.00 38.88 207 GLN A N 1
ATOM 1623 C CA . GLN A 1 207 ? -15.974 7.101 30.652 1.00 38.88 207 GLN A CA 1
ATOM 1624 C C . GLN A 1 207 ? -16.187 5.586 30.829 1.00 38.88 207 GLN A C 1
ATOM 1626 O O . GLN A 1 207 ? -16.720 5.155 31.853 1.00 38.88 207 GLN A O 1
ATOM 1631 N N . GLY A 1 208 ? -15.810 4.767 29.843 1.00 44.91 208 GLY A N 1
ATOM 1632 C CA . GLY A 1 208 ? -15.861 3.309 29.961 1.00 44.91 208 GLY A CA 1
ATOM 1633 C C . GLY A 1 208 ? -14.753 2.749 30.870 1.00 44.91 208 GLY A C 1
ATOM 1634 O O . GLY A 1 208 ? -13.768 3.433 31.127 1.00 44.91 208 GLY A O 1
ATOM 1635 N N . PRO A 1 209 ? -14.849 1.478 31.310 1.00 41.19 209 PRO A N 1
ATOM 1636 C CA . PRO A 1 209 ? -13.800 0.806 32.094 1.00 41.19 209 PRO A CA 1
ATOM 1637 C C . PRO A 1 209 ? -12.474 0.615 31.330 1.00 41.19 209 PRO A C 1
ATOM 1639 O O . PRO A 1 209 ? -11.503 0.117 31.891 1.00 41.19 209 PRO A O 1
ATOM 1642 N N . TYR A 1 210 ? -12.425 1.005 30.054 1.00 47.34 210 TYR A N 1
ATOM 1643 C CA . TYR A 1 210 ? -11.197 1.142 29.286 1.00 47.34 210 TYR A CA 1
ATOM 1644 C C . TYR A 1 210 ? -10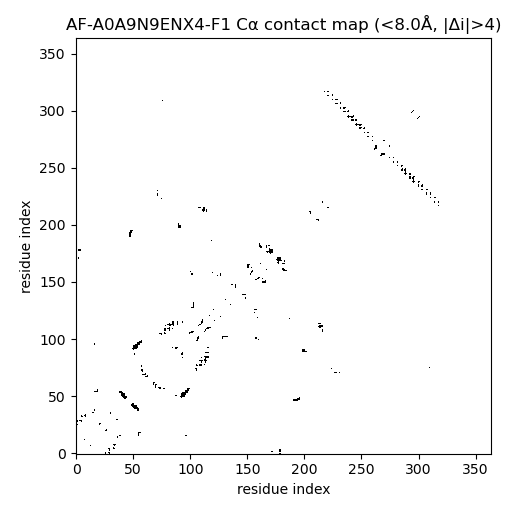.594 2.505 29.609 1.00 47.34 210 TYR A C 1
ATOM 1646 O O . TYR A 1 210 ? -10.909 3.507 28.969 1.00 47.34 210 TYR A O 1
ATOM 1654 N N . GLU A 1 211 ? -9.762 2.539 30.647 1.00 41.97 211 GLU A N 1
ATOM 1655 C CA . GLU A 1 211 ? -8.973 3.712 30.999 1.00 41.97 211 GLU A CA 1
ATOM 1656 C C . GLU A 1 211 ? -8.206 4.205 29.756 1.00 41.97 211 GLU A C 1
ATOM 1658 O O . GLU A 1 211 ? -7.280 3.561 29.270 1.00 41.97 211 GLU A O 1
ATOM 1663 N N . THR A 1 212 ? -8.614 5.373 29.256 1.00 46.19 212 THR A N 1
ATOM 1664 C CA . THR A 1 212 ? -8.018 6.179 28.178 1.00 46.19 212 THR A CA 1
ATOM 1665 C C . THR A 1 212 ? -8.124 5.640 26.744 1.00 46.19 212 THR A C 1
ATOM 1667 O O . THR A 1 212 ? -7.485 4.667 26.348 1.00 46.19 212 THR A O 1
ATOM 1670 N N . LEU A 1 213 ? -8.852 6.388 25.904 1.00 52.38 213 LEU A N 1
ATOM 1671 C CA . LEU A 1 213 ? -8.591 6.455 24.466 1.00 52.38 213 LEU A CA 1
ATOM 1672 C C . LEU A 1 213 ? -7.097 6.759 24.286 1.00 52.38 213 LEU A C 1
ATOM 1674 O O . LEU A 1 213 ? -6.640 7.872 24.547 1.00 52.38 213 LEU A O 1
ATOM 1678 N N . HIS A 1 214 ? -6.308 5.754 23.918 1.00 63.91 214 HIS A N 1
ATOM 1679 C CA . HIS A 1 214 ? -4.880 5.952 23.735 1.00 63.91 214 HIS A CA 1
ATOM 1680 C C . HIS A 1 214 ? -4.664 6.752 22.461 1.00 63.91 214 HIS A C 1
ATOM 1682 O O . HIS A 1 214 ? -4.803 6.221 21.369 1.00 63.91 214 HIS A O 1
ATOM 1688 N N . GLU A 1 215 ? -4.306 8.025 22.577 1.00 73.75 215 GLU A N 1
ATOM 1689 C CA . GLU A 1 215 ? -3.817 8.767 21.424 1.00 73.75 215 GLU A CA 1
ATOM 1690 C C . GLU A 1 215 ? -2.464 8.215 20.962 1.00 73.75 215 GLU A C 1
ATOM 1692 O O . GLU A 1 215 ? -1.640 7.770 21.767 1.00 73.75 215 GLU A O 1
ATOM 1697 N N . LEU A 1 216 ? -2.200 8.302 19.656 1.00 84.00 216 LEU A N 1
ATOM 1698 C CA . LEU A 1 216 ? -0.891 7.974 19.099 1.00 84.00 216 LEU A CA 1
ATOM 1699 C C . LEU A 1 216 ? 0.209 8.770 19.807 1.00 84.00 216 LEU A C 1
ATOM 1701 O O . LEU A 1 216 ? 0.196 10.008 19.837 1.00 84.00 216 LEU A O 1
ATOM 1705 N N . ASP A 1 217 ? 1.205 8.065 20.333 1.00 85.19 217 ASP A N 1
ATOM 1706 C CA . ASP A 1 217 ? 2.334 8.715 20.976 1.00 85.19 217 ASP A CA 1
ATOM 1707 C C . ASP A 1 217 ? 3.195 9.471 19.946 1.00 85.19 217 ASP A C 1
ATOM 1709 O O . ASP A 1 217 ? 3.412 9.036 18.809 1.00 85.19 217 ASP A O 1
ATOM 1713 N N . THR A 1 218 ? 3.719 10.629 20.351 1.00 87.12 218 THR A N 1
ATOM 1714 C CA . THR A 1 218 ? 4.486 11.525 19.470 1.00 87.12 218 THR A CA 1
ATOM 1715 C C . THR A 1 218 ? 5.727 10.846 18.885 1.00 87.12 218 THR A C 1
ATOM 1717 O O . THR A 1 218 ? 6.168 11.192 17.785 1.00 87.12 218 THR A O 1
ATOM 1720 N N . ARG A 1 219 ? 6.292 9.850 19.583 1.00 87.25 219 ARG A N 1
ATOM 1721 C CA . ARG A 1 219 ? 7.437 9.072 19.100 1.00 87.25 219 ARG A CA 1
ATOM 1722 C C . ARG A 1 219 ? 7.022 8.115 17.982 1.00 87.25 219 ARG A C 1
ATOM 1724 O O . ARG A 1 219 ? 7.734 8.042 16.987 1.00 87.25 219 ARG A O 1
ATOM 1731 N N . THR A 1 220 ? 5.885 7.436 18.094 1.00 87.75 220 THR A N 1
ATOM 1732 C CA . THR A 1 220 ? 5.321 6.579 17.044 1.00 87.75 220 THR A CA 1
ATOM 1733 C C . THR A 1 220 ? 5.012 7.396 15.796 1.00 87.75 220 THR A C 1
ATOM 1735 O O . THR A 1 220 ? 5.445 7.013 14.712 1.00 87.75 220 THR A O 1
ATOM 1738 N N . ILE A 1 221 ? 4.394 8.573 15.945 1.00 90.12 221 ILE A N 1
ATOM 1739 C CA . ILE A 1 221 ? 4.148 9.494 14.822 1.00 90.12 221 ILE A CA 1
ATOM 1740 C C . ILE A 1 221 ? 5.468 9.904 14.152 1.00 90.12 221 ILE A C 1
ATOM 1742 O O . ILE A 1 221 ? 5.584 9.895 12.927 1.00 90.12 221 ILE A O 1
ATOM 1746 N N . LYS A 1 222 ? 6.500 10.233 14.941 1.00 90.62 222 LYS A N 1
ATOM 1747 C CA . LYS A 1 222 ? 7.821 10.581 14.401 1.00 90.62 222 LYS A CA 1
ATOM 1748 C C . LYS A 1 222 ? 8.452 9.411 13.641 1.00 90.62 222 LYS A C 1
ATOM 1750 O O . LYS A 1 222 ? 8.927 9.608 12.528 1.00 90.62 222 LYS A O 1
ATOM 1755 N N . ASN A 1 223 ? 8.409 8.206 14.208 1.00 90.62 223 ASN A N 1
ATOM 1756 C CA . ASN A 1 223 ? 8.933 6.997 13.572 1.00 90.62 223 ASN A CA 1
ATOM 1757 C C . ASN A 1 223 ? 8.206 6.694 12.251 1.00 90.62 223 ASN A C 1
ATOM 1759 O O . ASN A 1 223 ? 8.841 6.269 11.291 1.00 90.62 223 ASN A O 1
ATOM 1763 N N . MET A 1 224 ? 6.891 6.932 12.185 1.00 91.81 224 MET A N 1
ATOM 1764 C CA . MET A 1 224 ? 6.114 6.809 10.948 1.00 91.81 224 MET A CA 1
ATOM 1765 C C . MET A 1 224 ? 6.587 7.791 9.881 1.00 91.81 224 MET A C 1
ATOM 1767 O O . MET A 1 224 ? 6.818 7.387 8.747 1.00 91.81 224 MET A O 1
ATOM 1771 N N . ILE A 1 225 ? 6.755 9.067 10.239 1.00 93.50 225 ILE A N 1
ATOM 1772 C CA . ILE A 1 225 ? 7.241 10.092 9.307 1.00 93.50 225 ILE A CA 1
ATOM 1773 C C . ILE A 1 225 ? 8.634 9.717 8.792 1.00 93.50 225 ILE A C 1
ATOM 1775 O O . ILE A 1 225 ? 8.848 9.726 7.587 1.00 93.50 225 ILE A O 1
ATOM 1779 N N . GLU A 1 226 ? 9.554 9.327 9.679 1.00 93.38 226 GLU A N 1
ATOM 1780 C CA . GLU A 1 226 ? 10.905 8.894 9.296 1.00 93.38 226 GLU A CA 1
ATOM 1781 C C . GLU A 1 226 ? 10.881 7.683 8.350 1.00 93.38 226 GLU A C 1
ATOM 1783 O O . GLU A 1 226 ? 11.644 7.626 7.383 1.00 93.38 226 GLU A O 1
ATOM 1788 N N . LEU A 1 227 ? 9.979 6.729 8.598 1.00 92.31 227 LEU A N 1
ATOM 1789 C CA . LEU A 1 227 ? 9.783 5.566 7.741 1.00 92.31 227 LEU A CA 1
ATOM 1790 C C . LEU A 1 227 ? 9.261 5.957 6.351 1.00 92.31 227 LEU A C 1
ATOM 1792 O O . LEU A 1 227 ? 9.811 5.508 5.347 1.00 92.31 227 LEU A O 1
ATOM 1796 N N . LEU A 1 228 ? 8.237 6.808 6.287 1.00 93.31 228 LEU A N 1
ATOM 1797 C CA . LEU A 1 228 ? 7.640 7.253 5.027 1.00 93.31 228 LEU A CA 1
ATOM 1798 C C . LEU A 1 228 ? 8.591 8.161 4.230 1.00 93.31 228 LEU A C 1
ATOM 1800 O O . LEU A 1 228 ? 8.663 8.047 3.009 1.00 93.31 228 LEU A O 1
ATOM 1804 N N . ASP A 1 229 ? 9.364 9.024 4.898 1.00 95.00 229 ASP A N 1
ATOM 1805 C CA . ASP A 1 229 ? 10.387 9.871 4.266 1.00 95.00 229 ASP A CA 1
ATOM 1806 C C . ASP A 1 229 ? 11.511 9.023 3.637 1.00 95.00 229 ASP A C 1
ATOM 1808 O O . ASP A 1 229 ? 12.012 9.337 2.547 1.00 95.00 229 ASP A O 1
ATOM 1812 N N . ARG A 1 230 ? 11.897 7.916 4.289 1.00 93.19 230 ARG A N 1
ATOM 1813 C CA . ARG A 1 230 ? 12.866 6.958 3.739 1.00 93.19 230 ARG A CA 1
ATOM 1814 C C . ARG A 1 230 ? 12.334 6.297 2.468 1.00 93.19 230 ARG A C 1
ATOM 1816 O O . ARG A 1 230 ? 13.052 6.260 1.466 1.00 93.19 230 ARG A O 1
ATOM 1823 N N . ASP A 1 231 ? 11.092 5.829 2.482 1.00 91.94 231 ASP A N 1
ATOM 1824 C CA . ASP A 1 231 ? 10.476 5.184 1.318 1.00 91.94 231 ASP A CA 1
ATOM 1825 C C . ASP A 1 231 ? 10.218 6.181 0.183 1.00 91.94 231 ASP A C 1
ATOM 1827 O O . ASP A 1 231 ? 10.490 5.877 -0.979 1.00 91.94 231 ASP A O 1
ATOM 1831 N N . LEU A 1 232 ? 9.856 7.427 0.501 1.00 94.38 232 LEU A N 1
ATOM 1832 C CA . LEU A 1 232 ? 9.788 8.513 -0.476 1.00 94.38 232 LEU A CA 1
ATOM 1833 C C . LEU A 1 232 ? 11.151 8.758 -1.139 1.00 94.38 232 LEU A C 1
ATOM 1835 O O . LEU A 1 232 ? 11.229 8.911 -2.360 1.00 94.38 232 LEU A O 1
ATOM 1839 N N . SER A 1 233 ? 12.233 8.781 -0.358 1.00 94.31 233 SER A N 1
ATOM 1840 C CA . SER A 1 233 ? 13.597 8.953 -0.879 1.00 94.31 233 SER A CA 1
ATOM 1841 C C . SER A 1 233 ? 14.017 7.783 -1.775 1.00 94.31 233 SER A C 1
ATOM 1843 O O . SER A 1 233 ? 14.645 7.983 -2.824 1.00 94.31 233 SER A O 1
ATOM 1845 N N . ARG A 1 234 ? 13.621 6.559 -1.407 1.00 91.75 234 ARG A N 1
ATOM 1846 C CA . ARG A 1 234 ? 13.832 5.355 -2.215 1.00 91.75 234 ARG A CA 1
ATOM 1847 C C . ARG A 1 234 ? 13.062 5.431 -3.534 1.00 91.75 234 ARG A C 1
ATOM 1849 O O . ARG A 1 234 ? 13.685 5.310 -4.585 1.00 91.75 234 ARG A O 1
ATOM 1856 N N . SER A 1 235 ? 11.761 5.722 -3.498 1.00 91.88 235 SER A N 1
ATOM 1857 C CA . SER A 1 235 ? 10.915 5.873 -4.693 1.00 91.88 235 SER A CA 1
ATOM 1858 C C . SER A 1 235 ? 11.438 6.976 -5.627 1.00 91.88 235 SER A C 1
ATOM 1860 O O . SER A 1 235 ? 11.539 6.788 -6.843 1.00 91.88 235 SER A O 1
ATOM 1862 N N . GLN A 1 236 ? 11.905 8.105 -5.077 1.00 93.25 236 GLN A N 1
ATOM 1863 C CA . GLN A 1 236 ? 12.570 9.160 -5.854 1.00 93.25 236 GLN A CA 1
ATOM 1864 C C . GLN A 1 236 ? 13.830 8.676 -6.563 1.00 93.25 236 GLN A C 1
ATOM 1866 O O . GLN A 1 236 ? 14.033 8.999 -7.736 1.00 93.25 236 GLN A O 1
ATOM 1871 N N . THR A 1 237 ? 14.672 7.920 -5.867 1.00 94.19 237 THR A N 1
ATOM 1872 C CA . THR A 1 237 ? 15.909 7.383 -6.437 1.00 94.19 237 THR A CA 1
ATOM 1873 C C . THR A 1 237 ? 15.596 6.375 -7.539 1.00 94.19 237 THR A C 1
ATOM 1875 O O . THR A 1 237 ? 16.109 6.517 -8.648 1.00 94.19 237 THR A O 1
ATOM 1878 N N . THR A 1 238 ? 14.689 5.430 -7.285 1.00 93.06 238 THR A N 1
ATOM 1879 C CA . THR A 1 238 ? 14.244 4.430 -8.266 1.00 93.06 238 THR A CA 1
ATOM 1880 C C . THR A 1 238 ? 13.666 5.089 -9.519 1.00 93.06 238 THR A C 1
ATOM 1882 O O . THR A 1 238 ? 14.116 4.795 -10.625 1.00 93.06 238 THR A O 1
ATOM 1885 N N . SER A 1 239 ? 12.753 6.053 -9.359 1.00 95.19 239 SER A N 1
ATOM 1886 C CA . SER A 1 239 ? 12.159 6.818 -10.466 1.00 95.19 239 SER A CA 1
ATOM 1887 C C . SER A 1 239 ? 13.226 7.554 -11.290 1.00 95.19 239 SER A C 1
ATOM 1889 O O . SER A 1 239 ? 13.196 7.504 -12.519 1.00 95.19 239 SER A O 1
ATOM 1891 N N . ARG A 1 240 ? 14.223 8.184 -10.646 1.00 95.31 240 ARG A N 1
ATOM 1892 C CA . ARG A 1 240 ? 15.337 8.851 -11.350 1.00 95.31 240 ARG A CA 1
ATOM 1893 C C . ARG A 1 240 ? 16.207 7.869 -12.126 1.00 95.31 240 ARG A C 1
ATOM 1895 O O . ARG A 1 240 ? 16.557 8.161 -13.265 1.00 95.31 240 ARG A O 1
ATOM 1902 N N . VAL A 1 241 ? 16.541 6.722 -11.534 1.00 96.50 241 VAL A N 1
ATOM 1903 C CA . VAL A 1 241 ? 17.335 5.677 -12.199 1.00 96.50 241 VAL A CA 1
ATOM 1904 C C . VAL A 1 241 ? 16.587 5.124 -13.411 1.00 96.50 241 VAL A C 1
ATOM 1906 O O . VAL A 1 241 ? 17.173 5.006 -14.481 1.00 96.50 241 VAL A O 1
ATOM 1909 N N . GLN A 1 242 ? 15.287 4.856 -13.290 1.00 97.12 242 GLN A N 1
ATOM 1910 C CA . GLN A 1 242 ? 14.461 4.373 -14.400 1.00 97.12 242 GLN A CA 1
ATOM 1911 C C . GLN A 1 242 ? 14.363 5.402 -15.537 1.00 97.12 242 GLN A C 1
ATOM 1913 O O . GLN A 1 242 ? 14.573 5.057 -16.697 1.00 97.12 242 GLN A O 1
ATOM 1918 N N . ILE A 1 243 ? 14.140 6.681 -15.218 1.00 96.94 243 ILE A N 1
ATOM 1919 C CA . ILE A 1 243 ? 14.127 7.765 -16.216 1.00 96.94 243 ILE A CA 1
ATOM 1920 C C . ILE A 1 243 ? 15.502 7.912 -16.886 1.00 96.94 243 ILE A C 1
ATOM 1922 O O . ILE A 1 243 ? 15.592 8.088 -18.099 1.00 96.94 243 ILE A O 1
ATOM 1926 N N . PHE A 1 244 ? 16.587 7.803 -16.120 1.00 97.69 244 PHE A N 1
ATOM 1927 C CA . PHE A 1 244 ? 17.943 7.826 -16.661 1.00 97.69 244 PHE A CA 1
ATOM 1928 C C . PHE A 1 244 ? 18.194 6.660 -17.631 1.00 97.69 244 PHE A C 1
ATOM 1930 O O . PHE A 1 244 ? 18.671 6.878 -18.745 1.00 97.69 244 PHE A O 1
ATOM 1937 N N . LEU A 1 245 ? 17.805 5.437 -17.254 1.00 98.00 245 LEU A N 1
ATOM 1938 C CA . LEU A 1 245 ? 17.896 4.257 -18.117 1.00 98.00 245 LEU A CA 1
ATOM 1939 C C . LEU A 1 245 ? 17.043 4.397 -19.383 1.00 98.00 245 LEU A C 1
ATOM 1941 O O . LEU A 1 245 ? 17.488 3.988 -20.455 1.00 98.00 245 LEU A O 1
ATOM 1945 N N . PHE A 1 246 ? 15.861 5.011 -19.290 1.00 98.25 246 PHE A N 1
ATOM 1946 C CA . PHE A 1 246 ? 15.037 5.336 -20.454 1.00 98.25 246 PHE A CA 1
ATOM 1947 C C . PHE A 1 246 ? 15.789 6.223 -21.450 1.00 98.25 246 PHE A C 1
ATOM 1949 O O . PHE A 1 246 ? 15.853 5.878 -22.628 1.00 98.25 246 PHE A O 1
ATOM 1956 N N . TYR A 1 247 ? 16.418 7.311 -20.994 1.00 98.25 247 TYR A N 1
ATOM 1957 C CA . TYR A 1 247 ? 17.183 8.193 -21.883 1.00 98.25 247 TYR A CA 1
ATOM 1958 C C . TYR A 1 247 ? 18.425 7.518 -22.474 1.00 98.25 247 TYR A C 1
ATOM 1960 O O . TYR A 1 247 ? 18.737 7.756 -23.640 1.00 98.25 247 TYR A O 1
ATOM 1968 N N . ILE A 1 248 ? 19.095 6.636 -21.722 1.00 98.38 248 ILE A N 1
ATOM 1969 C CA . ILE A 1 248 ? 20.177 5.803 -22.271 1.00 98.38 248 ILE A CA 1
ATOM 1970 C C . ILE A 1 248 ? 19.646 4.913 -23.396 1.00 98.38 248 ILE A C 1
ATOM 1972 O O . ILE A 1 248 ? 20.221 4.894 -24.481 1.00 98.38 248 ILE A O 1
ATOM 1976 N N . CYS A 1 249 ? 18.543 4.197 -23.169 1.00 98.44 249 CYS A N 1
ATOM 1977 C CA . CYS A 1 249 ? 17.960 3.317 -24.182 1.00 98.44 249 CYS A CA 1
ATOM 1978 C C . CYS A 1 249 ? 17.497 4.106 -25.408 1.00 98.44 249 CYS A C 1
ATOM 1980 O O . CYS A 1 249 ? 17.725 3.675 -26.534 1.00 98.44 249 CYS A O 1
ATOM 1982 N N . LEU A 1 250 ? 16.908 5.284 -25.198 1.00 97.94 250 LEU A N 1
ATOM 1983 C CA . LEU A 1 250 ? 16.478 6.179 -26.266 1.00 97.94 250 LEU A CA 1
ATOM 1984 C C . LEU A 1 250 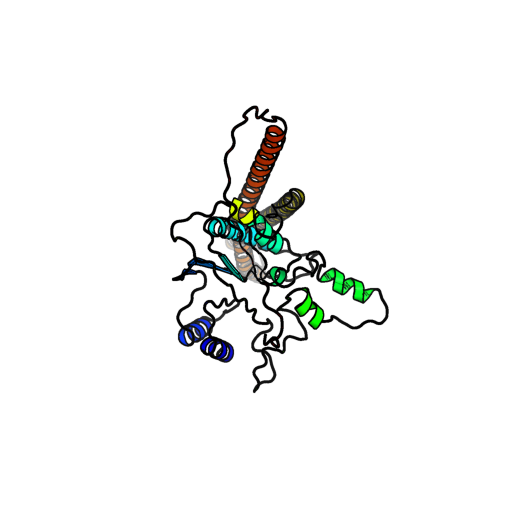? 17.668 6.616 -27.132 1.00 97.94 250 LEU A C 1
ATOM 1986 O O . LEU A 1 250 ? 17.610 6.511 -28.355 1.00 97.94 250 LEU A O 1
ATOM 1990 N N . LEU A 1 251 ? 18.769 7.038 -26.502 1.00 98.38 251 LEU A N 1
ATOM 1991 C CA . LEU A 1 251 ? 19.999 7.413 -27.198 1.00 98.38 251 LEU A CA 1
ATOM 1992 C C . LEU A 1 251 ? 20.607 6.228 -27.958 1.00 98.38 251 LEU A C 1
ATOM 1994 O O . LEU A 1 251 ? 21.024 6.396 -29.102 1.00 98.38 251 LEU A O 1
ATOM 1998 N N . LEU A 1 252 ? 20.625 5.033 -27.360 1.00 98.06 252 LEU A N 1
ATOM 1999 C CA . LEU A 1 252 ? 21.112 3.818 -28.017 1.00 98.06 252 LEU A CA 1
ATOM 2000 C C . LEU A 1 252 ? 20.268 3.457 -29.241 1.00 98.06 252 LEU A C 1
ATOM 2002 O O . LEU A 1 252 ? 20.831 3.174 -30.293 1.00 98.06 252 LEU A O 1
ATOM 2006 N N . VAL A 1 253 ? 18.937 3.514 -29.142 1.00 98.12 253 VAL A N 1
ATOM 2007 C CA . VAL A 1 253 ? 18.035 3.239 -30.271 1.00 98.12 253 VAL A CA 1
ATOM 2008 C C . VAL A 1 253 ? 18.271 4.232 -31.407 1.00 98.12 253 VAL A C 1
ATOM 2010 O O . VAL A 1 253 ? 18.488 3.809 -32.541 1.00 98.12 253 VAL A O 1
ATOM 2013 N N . PHE A 1 254 ? 18.311 5.537 -31.117 1.00 98.06 254 PHE A N 1
ATOM 2014 C CA . PHE A 1 254 ? 18.606 6.544 -32.141 1.00 98.06 254 PHE A CA 1
ATOM 2015 C C . PHE A 1 254 ? 20.002 6.369 -32.747 1.00 98.06 254 PHE A C 1
ATOM 2017 O O . PHE A 1 254 ? 20.159 6.505 -33.959 1.00 98.06 254 PHE A O 1
ATOM 2024 N N . GLY A 1 255 ? 21.003 6.023 -31.935 1.00 97.75 255 GLY A N 1
ATOM 2025 C CA . GLY A 1 255 ? 22.358 5.742 -32.403 1.00 97.75 255 GLY A CA 1
ATOM 2026 C C . GLY A 1 255 ? 22.421 4.533 -33.338 1.00 97.75 255 GLY A C 1
ATOM 2027 O O . GLY A 1 255 ? 23.035 4.614 -34.399 1.00 97.75 255 GLY A O 1
ATOM 2028 N N . LEU A 1 256 ? 21.749 3.434 -32.989 1.00 96.81 256 LEU A N 1
ATOM 2029 C CA . LEU A 1 256 ? 21.687 2.227 -33.818 1.00 96.81 256 LEU A CA 1
ATOM 2030 C C . LEU A 1 256 ? 20.953 2.476 -35.142 1.00 96.81 256 LEU A C 1
ATOM 2032 O O . LEU A 1 256 ? 21.438 2.043 -36.186 1.00 96.81 256 LEU A O 1
ATOM 2036 N N . ILE A 1 257 ? 19.847 3.228 -35.119 1.00 96.38 257 ILE A N 1
ATOM 2037 C CA . ILE A 1 257 ? 19.124 3.638 -36.334 1.00 96.38 257 ILE A CA 1
ATOM 2038 C C . ILE A 1 257 ? 20.003 4.545 -37.207 1.00 96.38 257 ILE A C 1
ATOM 2040 O O . ILE A 1 257 ? 20.086 4.351 -38.416 1.00 96.38 257 ILE A O 1
ATOM 2044 N N . ALA A 1 258 ? 20.715 5.511 -36.618 1.00 96.38 258 ALA A N 1
ATOM 2045 C CA . ALA A 1 258 ? 21.626 6.374 -37.369 1.00 96.38 258 ALA A CA 1
ATOM 2046 C C . ALA A 1 258 ? 22.755 5.571 -38.037 1.00 96.38 258 ALA A C 1
ATOM 2048 O O . ALA A 1 258 ? 23.066 5.799 -39.205 1.00 96.38 258 ALA A O 1
ATOM 2049 N N . ILE A 1 259 ? 23.333 4.594 -37.330 1.00 95.31 259 ILE A N 1
ATOM 2050 C CA . ILE A 1 259 ? 24.334 3.673 -37.887 1.00 95.31 259 ILE A CA 1
ATOM 2051 C C . ILE A 1 259 ? 23.743 2.859 -39.048 1.00 95.31 259 ILE A C 1
ATOM 2053 O O . ILE A 1 259 ? 24.397 2.706 -40.080 1.00 95.31 259 ILE A O 1
ATOM 2057 N N . GLU A 1 260 ? 22.506 2.372 -38.919 1.00 93.62 260 GLU A N 1
ATOM 2058 C CA . GLU A 1 260 ? 21.819 1.655 -39.996 1.00 93.62 260 GLU A CA 1
ATOM 2059 C C . GLU A 1 260 ? 21.661 2.530 -41.250 1.00 93.62 260 GLU A C 1
ATOM 2061 O O . GLU A 1 260 ? 21.993 2.099 -42.358 1.00 93.62 260 GLU A O 1
ATOM 2066 N N . ILE A 1 261 ? 21.255 3.791 -41.072 1.00 94.19 261 ILE A N 1
ATOM 2067 C CA . ILE A 1 261 ? 21.148 4.770 -42.159 1.00 94.19 261 ILE A CA 1
ATOM 2068 C C . ILE A 1 261 ? 22.512 4.973 -42.830 1.00 94.19 261 ILE A C 1
ATOM 2070 O O . ILE A 1 261 ? 22.593 4.908 -44.057 1.00 94.19 261 ILE A O 1
ATOM 2074 N N . LEU A 1 262 ? 23.592 5.143 -42.055 1.00 95.81 262 LEU A N 1
ATOM 2075 C CA . LEU A 1 262 ? 24.957 5.293 -42.583 1.00 95.81 262 LEU A CA 1
ATOM 2076 C C . LEU A 1 262 ? 25.413 4.070 -43.396 1.00 95.81 262 LEU A C 1
ATOM 2078 O O . LEU A 1 262 ? 26.091 4.225 -44.416 1.00 95.81 262 LEU A O 1
ATOM 2082 N N . PHE A 1 263 ? 25.015 2.860 -42.991 1.00 94.12 263 PHE A N 1
ATOM 2083 C CA . PHE A 1 263 ? 25.245 1.652 -43.784 1.00 94.12 263 PHE A CA 1
ATOM 2084 C C . PHE A 1 263 ? 24.382 1.585 -45.048 1.00 94.12 263 PHE A C 1
ATOM 2086 O O . PHE A 1 263 ? 24.787 0.941 -46.018 1.00 94.12 263 PHE A O 1
ATOM 2093 N N . SER A 1 264 ? 23.182 2.169 -45.035 1.00 90.75 264 SER A N 1
ATOM 2094 C CA . SER A 1 264 ? 22.261 2.159 -46.177 1.00 90.75 264 SER A CA 1
ATOM 2095 C C . SER A 1 264 ? 22.684 3.135 -47.273 1.00 90.75 264 SER A C 1
ATOM 2097 O O . SER A 1 264 ? 22.530 2.827 -48.451 1.00 90.75 264 SER A O 1
ATOM 2099 N N . ILE A 1 265 ? 23.246 4.288 -46.904 1.00 94.38 265 ILE A N 1
ATOM 2100 C CA . ILE A 1 265 ? 23.746 5.293 -47.859 1.00 94.38 265 ILE A CA 1
ATOM 2101 C C . ILE A 1 265 ? 25.172 5.002 -48.355 1.00 94.38 265 ILE A C 1
ATOM 2103 O O . ILE A 1 265 ? 25.713 5.751 -49.163 1.00 94.38 265 ILE A O 1
ATOM 2107 N N . GLY A 1 266 ? 25.797 3.924 -47.871 1.00 91.31 266 GLY A N 1
ATOM 2108 C CA . GLY A 1 266 ? 27.129 3.496 -48.303 1.00 91.31 266 GLY A CA 1
ATOM 2109 C C . GLY A 1 266 ? 28.290 4.306 -47.719 1.00 91.31 266 GLY A C 1
ATOM 2110 O O . GLY A 1 266 ? 29.417 4.150 -48.177 1.00 91.31 266 GLY A O 1
ATOM 2111 N N . THR A 1 267 ? 28.053 5.142 -46.702 1.00 94.12 267 THR A N 1
ATOM 2112 C CA . THR A 1 267 ? 29.117 5.913 -46.034 1.00 94.12 267 THR A CA 1
ATOM 2113 C C . THR A 1 267 ? 30.060 5.016 -45.235 1.00 94.12 267 THR A C 1
ATOM 2115 O O . THR A 1 267 ? 31.257 5.285 -45.173 1.00 94.12 267 THR A O 1
ATOM 2118 N N . ILE A 1 268 ? 29.540 3.943 -44.630 1.00 91.56 268 ILE A N 1
ATOM 2119 C CA . ILE A 1 268 ? 30.328 2.965 -43.873 1.00 91.56 268 ILE A CA 1
ATOM 2120 C C . ILE A 1 268 ? 30.063 1.571 -44.448 1.00 91.56 268 ILE A C 1
ATOM 2122 O O . ILE A 1 268 ? 28.914 1.141 -44.558 1.00 91.56 268 ILE A O 1
ATOM 2126 N N . SER A 1 269 ? 31.122 0.839 -44.794 1.00 91.94 269 SER A N 1
ATOM 2127 C CA . SER A 1 269 ? 31.024 -0.565 -45.202 1.00 91.94 269 SER A CA 1
ATOM 2128 C C . SER A 1 269 ? 30.924 -1.479 -43.982 1.00 91.94 269 SER A C 1
ATOM 2130 O O . SER A 1 269 ? 31.670 -1.312 -43.018 1.00 91.94 269 SER A O 1
ATOM 2132 N N . THR A 1 270 ? 30.057 -2.486 -44.036 1.00 92.38 270 THR A N 1
ATOM 2133 C CA . THR A 1 270 ? 29.924 -3.490 -42.972 1.00 92.38 270 THR A CA 1
ATOM 2134 C C . THR A 1 270 ? 29.533 -4.849 -43.544 1.00 92.38 270 THR A C 1
ATOM 2136 O O . THR A 1 270 ? 29.101 -4.951 -44.694 1.00 92.38 270 THR A O 1
ATOM 2139 N N . TYR A 1 271 ? 29.651 -5.897 -42.732 1.00 94.00 271 TYR A N 1
ATOM 2140 C CA . TYR A 1 271 ? 29.188 -7.233 -43.088 1.00 94.00 271 TYR A CA 1
ATOM 2141 C C . TYR A 1 271 ? 27.673 -7.366 -42.904 1.00 94.00 271 TYR A C 1
ATOM 2143 O O . TYR A 1 271 ? 27.085 -6.804 -41.979 1.00 94.00 271 TYR A O 1
ATOM 2151 N N . PHE A 1 272 ? 27.036 -8.180 -43.748 1.00 91.44 272 PHE A N 1
ATOM 2152 C CA . PHE A 1 272 ? 25.589 -8.419 -43.699 1.00 91.44 272 PHE A CA 1
ATOM 2153 C C . PHE A 1 272 ? 25.101 -8.908 -42.325 1.00 91.44 272 PHE A C 1
ATOM 2155 O O . PHE A 1 272 ? 24.089 -8.428 -41.818 1.00 91.44 272 PHE A O 1
ATOM 2162 N N . TRP A 1 273 ? 25.855 -9.802 -41.678 1.00 93.75 273 TRP A N 1
ATOM 2163 C CA . TRP A 1 273 ? 25.496 -10.348 -40.367 1.00 93.75 273 TRP A CA 1
ATOM 2164 C C . TRP A 1 273 ? 25.475 -9.286 -39.253 1.00 93.75 273 TRP A C 1
ATOM 2166 O O . TRP A 1 273 ? 24.666 -9.392 -38.335 1.00 93.75 273 TRP A O 1
ATOM 2176 N N . VAL A 1 274 ? 26.280 -8.219 -39.354 1.00 93.88 274 VAL A N 1
ATOM 2177 C CA . VAL A 1 274 ? 26.272 -7.102 -38.388 1.00 93.88 274 VAL A CA 1
ATOM 2178 C C . VAL A 1 274 ? 24.952 -6.328 -38.459 1.00 93.88 274 VAL A C 1
ATOM 2180 O O . VAL A 1 274 ? 24.400 -5.963 -37.423 1.00 93.88 274 VAL A O 1
ATOM 2183 N N . LYS A 1 275 ? 24.402 -6.127 -39.667 1.00 91.88 275 LYS A N 1
ATOM 2184 C CA . LYS A 1 275 ? 23.097 -5.464 -39.856 1.00 91.88 275 LYS A CA 1
ATOM 2185 C C . LYS A 1 275 ? 21.963 -6.251 -39.199 1.00 91.88 275 LYS A C 1
ATOM 2187 O O . LYS A 1 275 ? 21.107 -5.659 -38.551 1.00 91.88 275 LYS A O 1
ATOM 2192 N N . ILE A 1 276 ? 21.989 -7.582 -39.320 1.00 94.31 276 ILE A N 1
ATOM 2193 C CA . ILE A 1 276 ? 21.006 -8.458 -38.664 1.00 94.31 276 ILE A CA 1
ATOM 2194 C C . ILE A 1 276 ? 21.069 -8.283 -37.145 1.00 94.31 276 ILE A C 1
ATOM 2196 O O . ILE A 1 276 ? 20.031 -8.087 -36.520 1.00 94.31 276 ILE A O 1
ATOM 2200 N N . ILE A 1 277 ? 22.271 -8.308 -36.559 1.00 96.12 277 ILE A N 1
ATOM 2201 C CA . ILE A 1 277 ? 22.445 -8.151 -35.108 1.00 96.12 277 ILE A CA 1
ATOM 2202 C C . ILE A 1 277 ? 21.877 -6.811 -34.631 1.00 96.12 277 ILE A C 1
ATOM 2204 O O . ILE A 1 277 ? 21.121 -6.787 -33.663 1.00 96.12 277 ILE A O 1
ATOM 2208 N N . ILE A 1 278 ? 22.202 -5.711 -35.316 1.00 94.62 278 ILE A N 1
ATOM 2209 C CA . ILE A 1 278 ? 21.710 -4.374 -34.951 1.00 94.62 278 ILE A CA 1
ATOM 2210 C C . ILE A 1 278 ? 20.181 -4.316 -35.019 1.00 94.62 278 ILE A C 1
ATOM 2212 O O . ILE A 1 278 ? 19.549 -3.885 -34.056 1.00 94.62 278 ILE A O 1
ATOM 2216 N N . ASN A 1 279 ? 19.578 -4.817 -36.099 1.00 92.31 279 ASN A N 1
ATOM 2217 C CA . ASN A 1 279 ? 18.124 -4.804 -36.265 1.00 92.31 279 ASN A CA 1
ATOM 2218 C C . ASN A 1 279 ? 17.404 -5.640 -35.201 1.00 92.31 279 ASN A C 1
ATOM 2220 O O . ASN A 1 279 ? 16.391 -5.205 -34.653 1.00 92.31 279 ASN A O 1
ATOM 2224 N N . VAL A 1 280 ? 17.949 -6.809 -34.857 1.00 96.56 280 VAL A N 1
ATOM 2225 C CA . VAL A 1 280 ? 17.400 -7.652 -33.786 1.00 96.56 280 VAL A CA 1
ATOM 2226 C C . VAL A 1 280 ? 17.584 -7.004 -32.408 1.00 96.56 280 VAL A C 1
ATOM 2228 O O . VAL A 1 280 ? 16.729 -7.181 -31.544 1.00 96.56 280 VAL A O 1
ATOM 2231 N N . ALA A 1 281 ? 18.647 -6.223 -32.191 1.00 96.12 281 ALA A N 1
ATOM 2232 C CA . ALA A 1 281 ? 18.922 -5.562 -30.914 1.00 96.12 281 ALA A CA 1
ATOM 2233 C C . ALA A 1 281 ? 18.053 -4.317 -30.651 1.00 96.12 281 ALA A C 1
ATOM 2235 O O . ALA A 1 281 ? 17.752 -4.027 -29.493 1.00 96.12 281 ALA A O 1
ATOM 2236 N N . ILE A 1 282 ? 17.619 -3.589 -31.687 1.00 97.50 282 ILE A N 1
ATOM 2237 C CA . ILE A 1 282 ? 16.826 -2.355 -31.524 1.00 97.50 282 ILE A CA 1
ATOM 2238 C C . ILE A 1 282 ? 15.512 -2.622 -30.777 1.00 97.50 282 ILE A C 1
ATOM 2240 O O . ILE A 1 282 ? 15.188 -1.902 -29.833 1.00 97.50 282 ILE A O 1
ATOM 2244 N N . ALA A 1 283 ? 14.771 -3.664 -31.165 1.00 96.69 283 ALA A N 1
ATOM 2245 C CA . ALA A 1 283 ? 13.461 -3.970 -30.588 1.00 96.69 283 ALA A CA 1
ATOM 2246 C C . ALA A 1 283 ? 13.489 -4.206 -29.059 1.00 96.69 283 ALA A C 1
ATOM 2248 O O . ALA A 1 283 ? 12.758 -3.508 -28.351 1.00 96.69 283 ALA A O 1
ATOM 2249 N N . PRO A 1 284 ? 14.318 -5.111 -28.497 1.00 98.06 284 PRO A N 1
ATOM 2250 C CA . PRO A 1 284 ? 14.361 -5.326 -27.051 1.00 98.06 284 PRO A CA 1
ATOM 2251 C C . PRO A 1 284 ? 14.855 -4.095 -26.278 1.00 98.06 284 PRO A C 1
ATOM 2253 O O . PRO A 1 284 ? 14.325 -3.817 -25.203 1.00 98.06 284 PRO A O 1
ATOM 2256 N N . ILE A 1 285 ? 15.807 -3.321 -26.819 1.00 98.31 285 ILE A N 1
ATOM 2257 C CA . ILE A 1 285 ? 16.274 -2.076 -26.181 1.00 98.31 285 ILE A CA 1
ATOM 2258 C C . ILE A 1 285 ? 15.142 -1.044 -26.137 1.00 98.31 285 ILE A C 1
ATOM 2260 O O . ILE A 1 285 ? 14.928 -0.409 -25.104 1.00 98.31 285 ILE A O 1
ATOM 2264 N N . ALA A 1 286 ? 14.389 -0.898 -27.231 1.00 98.12 286 ALA A N 1
ATOM 2265 C CA . ALA A 1 286 ? 13.252 0.012 -27.298 1.00 98.12 286 ALA A CA 1
ATOM 2266 C C . ALA A 1 286 ? 12.142 -0.390 -26.316 1.00 98.12 286 ALA A C 1
ATOM 2268 O O . ALA A 1 286 ? 11.637 0.465 -25.590 1.00 98.12 286 ALA A O 1
ATOM 2269 N N . VAL A 1 287 ? 11.802 -1.682 -26.241 1.00 98.38 287 VAL A N 1
ATOM 2270 C CA . VAL A 1 287 ? 10.799 -2.202 -25.295 1.00 98.38 287 VAL A CA 1
ATOM 2271 C C . VAL A 1 287 ? 11.239 -1.970 -23.851 1.00 98.38 287 VAL A C 1
ATOM 2273 O O . VAL A 1 287 ? 10.476 -1.418 -23.060 1.00 98.38 287 VAL A O 1
ATOM 2276 N N . TYR A 1 288 ? 12.477 -2.332 -23.506 1.00 98.38 288 TYR A N 1
ATOM 2277 C CA . TYR A 1 288 ? 13.012 -2.115 -22.163 1.00 98.38 288 TYR A CA 1
ATOM 2278 C C . TYR A 1 288 ? 13.039 -0.626 -21.795 1.00 98.38 288 TYR A C 1
ATOM 2280 O O . TYR A 1 288 ? 12.577 -0.245 -20.719 1.00 98.38 288 TYR A O 1
ATOM 2288 N N . GLY A 1 289 ? 13.504 0.230 -22.711 1.00 98.38 289 GLY A N 1
ATOM 2289 C CA . GLY A 1 289 ? 13.481 1.679 -22.544 1.00 98.38 289 GLY A CA 1
ATOM 2290 C C . GLY A 1 289 ? 12.067 2.200 -22.290 1.00 98.38 289 GLY A C 1
ATOM 2291 O O . GLY A 1 289 ? 11.848 2.906 -21.310 1.00 98.38 289 GLY A O 1
ATOM 2292 N N . ALA A 1 290 ? 11.093 1.809 -23.115 1.00 97.94 290 ALA A N 1
ATOM 2293 C CA . ALA A 1 290 ? 9.700 2.223 -22.963 1.00 97.94 290 ALA A CA 1
ATOM 2294 C C . ALA A 1 290 ? 9.110 1.810 -21.605 1.00 97.94 290 ALA A C 1
ATOM 2296 O O . ALA A 1 290 ? 8.461 2.631 -20.956 1.00 97.94 290 ALA A O 1
ATOM 2297 N N . ILE A 1 291 ? 9.386 0.585 -21.137 1.00 97.75 291 ILE A N 1
ATOM 2298 C CA . ILE A 1 291 ? 8.981 0.123 -19.800 1.00 97.75 291 ILE A CA 1
ATOM 2299 C C . ILE A 1 291 ? 9.605 1.012 -18.718 1.00 97.75 291 ILE A C 1
ATOM 2301 O O . ILE A 1 291 ? 8.891 1.489 -17.839 1.00 97.75 291 ILE A O 1
ATOM 2305 N N . MET A 1 292 ? 10.910 1.288 -18.795 1.00 97.94 292 MET A N 1
ATOM 2306 C CA . MET A 1 292 ? 11.599 2.141 -17.819 1.00 97.94 292 MET A CA 1
ATOM 2307 C C . MET A 1 292 ? 11.055 3.574 -17.807 1.00 97.94 292 MET A C 1
ATOM 2309 O O . MET A 1 292 ? 10.870 4.151 -16.736 1.00 97.94 292 MET A O 1
ATOM 2313 N N . GLY A 1 293 ? 10.735 4.134 -18.975 1.00 97.31 293 GLY A N 1
ATOM 2314 C CA . GLY A 1 293 ? 10.117 5.455 -19.089 1.00 97.31 293 GLY A CA 1
ATOM 2315 C C . GLY A 1 293 ? 8.712 5.482 -18.488 1.00 97.31 293 GLY A C 1
ATOM 2316 O O . GLY A 1 293 ? 8.402 6.358 -17.681 1.00 97.31 293 GLY A O 1
ATOM 2317 N N . TYR A 1 294 ? 7.881 4.493 -18.824 1.00 96.81 294 TYR A N 1
ATOM 2318 C CA . TYR A 1 294 ? 6.521 4.378 -18.303 1.00 96.81 294 TYR A CA 1
ATOM 2319 C C . TYR A 1 294 ? 6.507 4.204 -16.780 1.00 96.81 294 TYR A C 1
ATOM 2321 O O . TYR A 1 294 ? 5.843 4.970 -16.081 1.00 96.81 294 TYR A O 1
ATOM 2329 N N . VAL A 1 295 ? 7.288 3.256 -16.249 1.00 94.25 295 VAL A N 1
ATOM 2330 C CA . VAL A 1 295 ? 7.367 2.996 -14.805 1.00 94.25 295 VAL A CA 1
ATOM 2331 C C . VAL A 1 295 ? 7.971 4.184 -14.059 1.00 94.25 295 VAL A C 1
ATOM 2333 O O . VAL A 1 295 ? 7.382 4.667 -13.090 1.00 94.25 295 VAL A O 1
ATOM 2336 N N . GLY A 1 296 ? 9.092 4.719 -14.545 1.00 94.12 296 GLY A N 1
ATOM 2337 C CA . GLY A 1 296 ? 9.788 5.828 -13.896 1.00 94.12 296 GLY A CA 1
ATOM 2338 C C . GLY A 1 296 ? 8.965 7.114 -13.821 1.00 94.12 296 GLY A C 1
ATOM 2339 O O . GLY A 1 296 ? 9.074 7.845 -12.832 1.00 94.12 296 GLY A O 1
ATOM 2340 N N . VAL A 1 297 ? 8.127 7.384 -14.829 1.00 93.44 297 VAL A N 1
ATOM 2341 C CA . VAL A 1 297 ? 7.274 8.579 -14.882 1.00 93.44 297 VAL A CA 1
ATOM 2342 C C . VAL A 1 297 ? 5.929 8.344 -14.204 1.00 93.44 297 VAL A C 1
ATOM 2344 O O . VAL A 1 297 ? 5.598 9.077 -13.275 1.00 93.44 297 VAL A O 1
ATOM 2347 N N . VAL A 1 298 ? 5.144 7.361 -14.652 1.00 89.81 298 VAL A N 1
ATOM 2348 C CA . VAL A 1 298 ? 3.746 7.200 -14.219 1.00 89.81 298 VAL A CA 1
ATOM 2349 C C . VAL A 1 298 ? 3.687 6.672 -12.793 1.00 89.81 298 VAL A C 1
ATOM 2351 O O . VAL A 1 298 ? 3.199 7.367 -11.900 1.00 89.81 298 VAL A O 1
ATOM 2354 N N . PHE A 1 299 ? 4.244 5.483 -12.560 1.00 84.56 299 PHE A N 1
ATOM 2355 C CA . PHE A 1 299 ? 4.241 4.872 -11.231 1.00 84.56 299 PHE A CA 1
ATOM 2356 C C . PHE A 1 299 ? 5.102 5.669 -10.259 1.00 84.56 299 PHE A C 1
ATOM 2358 O O . PHE A 1 299 ? 4.640 5.986 -9.166 1.00 84.56 299 PHE A O 1
ATOM 2365 N N . GLY A 1 300 ? 6.291 6.097 -10.697 1.00 88.12 300 GLY A N 1
ATOM 2366 C CA . GLY A 1 300 ? 7.159 6.942 -9.886 1.00 88.12 300 GLY A CA 1
ATOM 2367 C C . GLY A 1 300 ? 6.446 8.206 -9.401 1.00 88.12 300 GLY A C 1
ATOM 2368 O O . GLY A 1 300 ? 6.472 8.506 -8.209 1.00 88.12 300 GLY A O 1
ATOM 2369 N N . ASN A 1 301 ? 5.797 8.977 -10.282 1.00 88.88 301 ASN A N 1
ATOM 2370 C CA . ASN A 1 301 ? 5.100 10.195 -9.852 1.00 88.88 301 ASN A CA 1
ATOM 2371 C C . ASN A 1 301 ? 3.879 9.899 -8.980 1.00 88.88 301 ASN A C 1
ATOM 2373 O O . ASN A 1 301 ? 3.679 10.613 -7.999 1.00 88.88 301 ASN A O 1
ATOM 2377 N N . SER A 1 302 ? 3.105 8.860 -9.297 1.00 87.00 302 SER A N 1
ATOM 2378 C CA . SER A 1 302 ? 1.953 8.452 -8.488 1.00 87.00 302 SER A CA 1
ATOM 2379 C C . SER A 1 302 ? 2.365 8.116 -7.053 1.00 87.00 302 SER A C 1
ATOM 2381 O O . SER A 1 302 ? 1.831 8.688 -6.106 1.00 87.00 302 SER A O 1
ATOM 2383 N N . GLU A 1 303 ? 3.370 7.255 -6.889 1.00 86.31 303 GLU A N 1
ATOM 2384 C CA . GLU A 1 303 ? 3.874 6.820 -5.584 1.00 86.31 303 GLU A CA 1
ATOM 2385 C C . GLU A 1 303 ? 4.486 7.986 -4.793 1.00 86.31 303 GLU A C 1
ATOM 2387 O O . GLU A 1 303 ? 4.116 8.227 -3.643 1.00 86.31 303 GLU A O 1
ATOM 2392 N N . LYS A 1 304 ? 5.355 8.790 -5.426 1.00 92.25 304 LYS A N 1
ATOM 2393 C CA . LYS A 1 304 ? 5.948 9.982 -4.793 1.00 92.25 304 LYS A CA 1
ATOM 2394 C C . LYS A 1 304 ? 4.882 10.964 -4.307 1.00 92.25 304 LYS A C 1
ATOM 2396 O O . LYS A 1 304 ? 5.062 11.574 -3.255 1.00 92.25 304 LYS A O 1
ATOM 2401 N N . ASN A 1 305 ? 3.821 11.176 -5.083 1.00 89.50 305 ASN A N 1
ATOM 2402 C CA . ASN A 1 305 ? 2.759 12.113 -4.725 1.00 89.50 305 ASN A CA 1
ATOM 2403 C C . ASN A 1 305 ? 1.898 11.570 -3.580 1.00 89.50 305 ASN A C 1
ATOM 2405 O O . ASN A 1 305 ? 1.644 12.315 -2.636 1.00 89.50 305 ASN A O 1
ATOM 2409 N N . ALA A 1 306 ? 1.536 10.284 -3.618 1.00 85.69 306 ALA A N 1
ATOM 2410 C CA . ALA A 1 306 ? 0.802 9.626 -2.538 1.00 85.69 306 ALA A CA 1
ATOM 2411 C C . ALA A 1 306 ? 1.577 9.683 -1.210 1.00 85.69 306 ALA A C 1
ATOM 2413 O O . ALA A 1 306 ? 1.041 10.125 -0.196 1.00 85.69 306 ALA A O 1
ATOM 2414 N N . LEU A 1 307 ? 2.873 9.345 -1.231 1.00 91.69 307 LEU A N 1
ATOM 2415 C CA . LEU A 1 307 ? 3.732 9.417 -0.046 1.00 91.69 307 LEU A CA 1
ATOM 2416 C C . LEU A 1 307 ? 3.860 10.850 0.486 1.00 91.69 307 LEU A C 1
ATOM 2418 O O . LEU A 1 307 ? 3.730 11.070 1.686 1.00 91.69 307 LEU A O 1
ATOM 2422 N N . LYS A 1 308 ? 4.067 11.848 -0.385 1.00 94.25 308 LYS A N 1
ATOM 2423 C CA . LYS A 1 308 ? 4.131 13.262 0.031 1.00 94.25 308 LYS A CA 1
ATOM 2424 C C . LYS A 1 308 ? 2.838 13.736 0.683 1.00 94.25 308 LYS A C 1
ATOM 2426 O O . LYS A 1 308 ? 2.901 14.446 1.685 1.00 94.25 308 LYS A O 1
ATOM 2431 N N . GLN A 1 309 ? 1.693 13.371 0.109 1.00 92.50 309 GLN A N 1
ATOM 2432 C CA . GLN A 1 309 ? 0.387 13.721 0.654 1.00 92.50 309 GLN A CA 1
ATOM 2433 C C . GLN A 1 309 ? 0.213 13.123 2.050 1.00 92.50 309 GLN A C 1
ATOM 2435 O O . GLN A 1 309 ? -0.074 13.862 2.988 1.00 92.50 309 GLN A O 1
ATOM 2440 N N . LEU A 1 310 ? 0.481 11.825 2.202 1.00 90.69 310 LEU A N 1
ATOM 2441 C CA . LEU A 1 310 ? 0.370 11.134 3.483 1.00 90.69 310 LEU A CA 1
ATOM 2442 C C . LEU A 1 310 ? 1.327 11.706 4.541 1.00 90.69 310 LEU A C 1
ATOM 2444 O O . LEU A 1 310 ? 0.928 11.957 5.675 1.00 90.69 310 LEU A O 1
ATOM 2448 N N . ILE A 1 311 ? 2.586 11.963 4.175 1.00 95.31 311 ILE A N 1
ATOM 2449 C CA . ILE A 1 311 ? 3.565 12.587 5.077 1.00 95.31 311 ILE A CA 1
ATOM 2450 C C . ILE A 1 311 ? 3.075 13.967 5.523 1.00 95.31 311 ILE A C 1
ATOM 2452 O O . ILE A 1 311 ? 3.182 14.303 6.704 1.00 95.31 311 ILE A O 1
ATOM 2456 N N . SER A 1 312 ? 2.541 14.769 4.597 1.00 95.75 312 SER A N 1
ATOM 2457 C CA . SER A 1 312 ? 1.980 16.082 4.921 1.00 95.75 312 SER A CA 1
ATOM 2458 C C . SER A 1 312 ? 0.808 15.958 5.889 1.00 95.75 312 SER A C 1
ATOM 2460 O O . SER A 1 312 ? 0.758 16.694 6.867 1.00 95.75 312 SER A O 1
ATOM 2462 N N . GLU A 1 313 ? -0.099 15.013 5.653 1.00 93.38 313 GLU A N 1
ATOM 2463 C CA . GLU A 1 313 ? -1.262 14.771 6.505 1.00 93.38 313 GLU A CA 1
ATOM 2464 C C . GLU A 1 313 ? -0.855 14.387 7.934 1.00 93.38 313 GLU A C 1
ATOM 2466 O O . GLU A 1 313 ? -1.302 15.014 8.895 1.00 93.38 313 GLU A O 1
ATOM 2471 N N . ILE A 1 314 ? 0.059 13.423 8.085 1.00 93.31 314 ILE A N 1
ATOM 2472 C CA . ILE A 1 314 ? 0.551 12.979 9.397 1.00 93.31 314 ILE A CA 1
ATOM 2473 C C . ILE A 1 314 ? 1.291 14.118 10.119 1.00 93.31 314 ILE A C 1
ATOM 2475 O O . ILE A 1 314 ? 1.162 14.274 11.337 1.00 93.31 314 ILE A O 1
ATOM 2479 N N . ARG A 1 315 ? 2.050 14.952 9.391 1.00 95.00 315 ARG A N 1
ATOM 2480 C CA . ARG A 1 315 ? 2.707 16.140 9.965 1.00 95.00 315 ARG A CA 1
ATOM 2481 C C . ARG A 1 315 ? 1.686 17.161 10.459 1.00 95.00 315 ARG A C 1
ATOM 2483 O O . ARG A 1 315 ? 1.803 17.602 11.600 1.00 95.00 315 ARG A O 1
ATOM 2490 N N . THR A 1 316 ? 0.670 17.475 9.658 1.00 93.69 316 THR A N 1
ATOM 2491 C CA . THR A 1 316 ? -0.417 18.380 10.058 1.00 93.69 316 THR A CA 1
ATOM 2492 C C . THR A 1 316 ? -1.175 17.842 11.272 1.00 93.69 316 THR A C 1
ATOM 2494 O O . THR A 1 316 ? -1.447 18.597 12.204 1.00 93.69 316 THR A O 1
ATOM 2497 N N . TYR A 1 317 ? -1.450 16.536 11.320 1.00 91.19 317 TYR A N 1
ATOM 2498 C CA . TYR A 1 317 ? -2.039 15.890 12.494 1.00 91.19 317 TYR A CA 1
ATOM 2499 C C . TYR A 1 317 ? -1.168 16.079 13.749 1.00 91.19 317 TYR A C 1
ATOM 2501 O O . TYR A 1 317 ? -1.667 16.503 14.790 1.00 91.19 317 TYR A O 1
ATOM 2509 N N . ASN A 1 318 ? 0.145 15.844 13.647 1.00 92.56 318 ASN A N 1
ATOM 2510 C CA . ASN A 1 318 ? 1.087 16.017 14.758 1.00 92.56 318 ASN A CA 1
ATOM 2511 C C . ASN A 1 318 ? 1.167 17.472 15.255 1.00 92.56 318 ASN A C 1
ATOM 2513 O O . ASN A 1 318 ? 1.254 17.728 16.454 1.00 92.56 318 ASN A O 1
ATOM 2517 N N . GLU A 1 319 ? 1.153 18.442 14.341 1.00 91.88 319 GLU A N 1
ATOM 2518 C CA . GLU A 1 319 ? 1.130 19.871 14.679 1.00 91.88 319 GLU A CA 1
ATOM 2519 C C . GLU A 1 319 ? -0.173 20.265 15.384 1.00 91.88 319 GLU A C 1
ATOM 2521 O O . GLU A 1 319 ? -0.142 20.972 16.398 1.00 91.88 319 GLU A O 1
ATOM 2526 N N . GLY A 1 320 ? -1.309 19.761 14.893 1.00 87.94 320 GLY A N 1
ATOM 2527 C CA . GLY A 1 320 ? -2.612 19.927 15.532 1.00 87.94 320 GLY A CA 1
ATOM 2528 C C . GLY A 1 320 ? -2.621 19.369 16.954 1.00 87.94 320 GLY A C 1
ATOM 2529 O O . GLY A 1 320 ? -3.008 20.077 17.884 1.00 87.94 320 GLY A O 1
ATOM 2530 N N . LYS A 1 321 ? -2.094 18.152 17.138 1.00 86.62 321 LYS A N 1
ATOM 2531 C CA . LYS A 1 321 ? -1.961 17.505 18.449 1.00 86.62 321 LYS A CA 1
ATOM 2532 C C . LYS A 1 321 ? -1.153 18.356 19.434 1.00 86.62 321 LYS A C 1
ATOM 2534 O O . LYS A 1 321 ? -1.662 18.733 20.484 1.00 86.62 321 LYS A O 1
ATOM 2539 N N . LYS A 1 322 ? 0.065 18.761 19.056 1.00 88.19 322 LYS A N 1
ATOM 2540 C CA . LYS A 1 322 ? 0.926 19.624 19.893 1.00 88.19 322 LYS A CA 1
ATOM 2541 C C . LYS A 1 322 ? 0.249 20.938 20.270 1.00 88.19 322 LYS A C 1
ATOM 2543 O O . LYS A 1 322 ? 0.448 21.458 21.367 1.00 88.19 322 LYS A O 1
ATOM 2548 N N . THR A 1 323 ? -0.537 21.498 19.352 1.00 88.06 323 THR A N 1
ATOM 2549 C CA . THR A 1 323 ? -1.279 22.736 19.601 1.00 88.06 323 THR A CA 1
ATOM 2550 C C . THR A 1 323 ? -2.343 22.523 20.677 1.00 88.06 323 THR A C 1
ATOM 2552 O O . THR A 1 323 ? -2.449 23.359 21.573 1.00 88.06 323 THR A O 1
ATOM 2555 N N . LEU A 1 324 ? -3.088 21.415 20.637 1.00 83.50 324 LEU A N 1
ATOM 2556 C CA . LEU A 1 324 ? -4.088 21.071 21.655 1.00 83.50 324 LEU A CA 1
ATOM 2557 C C . LEU A 1 324 ? -3.440 20.828 23.026 1.00 83.50 324 LEU A C 1
ATOM 2559 O O . LEU A 1 324 ? -3.809 21.504 23.985 1.00 83.50 324 LEU A O 1
ATOM 2563 N N . GLU A 1 325 ? -2.386 20.012 23.087 1.00 84.12 325 GLU A N 1
ATOM 2564 C CA . GLU A 1 325 ? -1.618 19.746 24.319 1.00 84.12 325 GLU A CA 1
ATOM 2565 C C . GLU A 1 325 ? -1.071 21.055 24.947 1.00 84.12 325 GLU A C 1
ATOM 2567 O O . GLU A 1 325 ? -1.088 21.269 26.165 1.00 84.12 325 GLU A O 1
ATOM 2572 N N . SER A 1 326 ? -0.626 22.004 24.110 1.00 84.56 326 SER A N 1
ATOM 2573 C CA . SER A 1 326 ? -0.151 23.321 24.566 1.00 84.56 326 SER A CA 1
ATOM 2574 C C . SER A 1 326 ? -1.262 24.234 25.105 1.00 84.56 326 SER A C 1
ATOM 2576 O O . SER A 1 326 ? -0.990 25.153 25.880 1.00 84.56 326 SER A O 1
ATOM 2578 N N . ARG A 1 327 ? -2.514 24.025 24.677 1.00 82.81 327 ARG A N 1
ATOM 2579 C CA . ARG A 1 327 ? -3.678 24.783 25.159 1.00 82.81 327 ARG A CA 1
ATOM 2580 C C . ARG A 1 327 ? -4.191 24.209 26.468 1.00 82.81 327 ARG A C 1
ATOM 2582 O O . ARG A 1 327 ? -4.507 24.991 27.357 1.00 82.81 327 ARG A O 1
ATOM 2589 N N . GLU A 1 328 ? -4.215 22.889 26.606 1.00 78.62 328 GLU A N 1
ATOM 2590 C CA . GLU A 1 328 ? -4.611 22.212 27.846 1.00 78.62 328 GLU A CA 1
ATOM 2591 C C . GLU A 1 328 ? -3.667 22.553 28.999 1.00 78.62 328 GLU A C 1
ATOM 2593 O O . GLU A 1 328 ? -4.122 22.996 30.051 1.00 78.62 328 GLU A O 1
ATOM 2598 N N . SER A 1 329 ? -2.354 22.488 28.763 1.00 75.06 329 SER A N 1
ATOM 2599 C CA . SER A 1 329 ? -1.337 22.881 29.754 1.00 75.06 329 SER A CA 1
ATOM 2600 C C . SER A 1 329 ? -1.421 24.354 30.181 1.00 75.06 329 SER A C 1
ATOM 2602 O O . SER A 1 329 ? -1.096 24.694 31.319 1.00 75.06 329 SER A O 1
ATOM 2604 N N . LYS A 1 330 ? -1.882 25.249 29.295 1.00 72.81 330 LYS A N 1
ATOM 2605 C CA . LYS A 1 330 ? -2.161 26.655 29.635 1.00 72.81 330 LYS A CA 1
ATOM 2606 C C . LYS A 1 330 ? -3.489 26.818 30.377 1.00 72.81 330 LYS A C 1
ATOM 2608 O O . LYS A 1 330 ? -3.546 27.597 31.324 1.00 72.81 330 LYS A O 1
ATOM 2613 N N . GLY A 1 331 ? -4.531 26.086 29.987 1.00 57.53 331 GLY A N 1
ATOM 2614 C CA . GLY A 1 331 ? -5.845 26.099 30.636 1.00 57.53 331 GLY A CA 1
ATOM 2615 C C . GLY A 1 331 ? -5.807 25.584 32.075 1.00 57.53 331 GLY A C 1
ATOM 2616 O O . GLY A 1 331 ? -6.412 26.192 32.949 1.00 57.53 331 GLY A O 1
ATOM 2617 N N . SER A 1 332 ? -5.008 24.551 32.359 1.00 53.72 332 SER A N 1
ATOM 2618 C CA . SER A 1 332 ? -4.806 24.033 33.720 1.00 53.72 332 SER A CA 1
ATOM 2619 C C . SER A 1 332 ? -4.023 24.980 34.641 1.00 53.72 332 SER A C 1
ATOM 2621 O O . SER A 1 332 ? -4.014 24.783 35.851 1.00 53.72 332 SER A O 1
ATOM 2623 N N . SER A 1 333 ? -3.349 25.999 34.090 1.00 50.09 333 SER A N 1
ATOM 2624 C CA . SER A 1 333 ? -2.608 27.009 34.868 1.00 50.09 333 SER A CA 1
ATOM 2625 C C . SER A 1 333 ? -3.447 28.232 35.259 1.00 50.09 333 SER A C 1
ATOM 2627 O O . SER A 1 333 ? -3.015 29.032 36.087 1.00 50.09 333 SER A O 1
ATOM 2629 N N . VAL A 1 334 ? -4.655 28.367 34.702 1.00 50.41 334 VAL A N 1
ATOM 2630 C CA . VAL A 1 334 ? -5.628 29.402 35.070 1.00 50.41 334 VAL A CA 1
ATOM 2631 C C . VAL A 1 334 ? -6.720 28.729 35.897 1.00 50.41 334 VAL A C 1
ATOM 2633 O O . VAL A 1 334 ? -7.789 28.393 35.394 1.00 50.41 334 VAL A O 1
ATOM 2636 N N . GLY A 1 335 ? -6.418 28.467 37.170 1.00 40.97 335 GLY A N 1
ATOM 2637 C CA . GLY A 1 335 ? -7.419 28.018 38.132 1.00 40.97 335 GLY A CA 1
ATOM 2638 C C . GLY A 1 335 ? -8.513 29.075 38.264 1.00 40.97 335 GLY A C 1
ATOM 2639 O O . GLY A 1 335 ? -8.240 30.207 38.660 1.00 40.97 335 GLY A O 1
ATOM 2640 N N . PHE A 1 336 ? -9.739 28.710 37.900 1.00 37.84 336 PHE A N 1
ATOM 2641 C CA . PHE A 1 336 ? -10.935 29.454 38.269 1.00 37.84 336 PHE A CA 1
ATOM 2642 C C . PHE A 1 336 ? -11.086 29.344 39.795 1.00 37.84 336 PHE A C 1
ATOM 2644 O O . PHE A 1 336 ? -11.305 28.254 40.323 1.00 37.84 336 PHE A O 1
ATOM 2651 N N . GLU A 1 337 ? -10.914 30.455 40.516 1.00 37.84 337 GLU A N 1
ATOM 2652 C CA . GLU A 1 337 ? -11.395 30.579 41.894 1.00 37.84 337 GLU A CA 1
ATOM 2653 C C . GLU A 1 337 ? -12.930 30.608 41.851 1.00 37.84 337 GLU A C 1
ATOM 2655 O O . GLU A 1 337 ? -13.542 31.665 41.696 1.00 37.84 337 GLU A O 1
ATOM 2660 N N . ASP A 1 338 ? -13.559 29.437 41.959 1.00 37.62 338 ASP A N 1
ATOM 2661 C CA . ASP A 1 338 ? -15.001 29.327 42.171 1.00 37.62 338 ASP A CA 1
ATOM 2662 C C . ASP A 1 338 ? -15.338 29.753 43.609 1.00 37.62 338 ASP A C 1
ATOM 2664 O O . ASP A 1 338 ? -15.392 28.950 44.541 1.00 37.62 338 ASP A O 1
ATOM 2668 N N . ASN A 1 339 ? -15.586 31.050 43.786 1.00 37.25 339 ASN A N 1
ATOM 2669 C CA . ASN A 1 339 ? -16.442 31.553 44.854 1.00 37.25 339 ASN A CA 1
ATOM 2670 C C . ASN A 1 339 ? -17.894 31.512 44.362 1.00 37.25 339 ASN A C 1
ATOM 2672 O O . ASN A 1 339 ? -18.426 32.534 43.932 1.00 37.25 339 ASN A O 1
ATOM 2676 N N . ASP A 1 340 ? -18.554 30.356 44.443 1.00 36.59 340 ASP A N 1
ATOM 2677 C CA . ASP A 1 340 ? -20.013 30.361 44.551 1.00 36.59 340 ASP A CA 1
ATOM 2678 C C . ASP A 1 340 ? -20.543 29.198 45.397 1.00 36.59 340 ASP A C 1
ATOM 2680 O O . ASP A 1 340 ? -20.437 28.013 45.077 1.00 36.59 340 ASP A O 1
ATOM 2684 N N . SER A 1 341 ? -21.127 29.575 46.527 1.00 36.94 341 SER A N 1
ATOM 2685 C CA . SER A 1 341 ? -21.839 28.719 47.460 1.00 36.94 341 SER A CA 1
ATOM 2686 C C . SER A 1 341 ? -23.276 28.551 46.971 1.00 36.94 341 SER A C 1
ATOM 2688 O O . SER A 1 341 ? -24.175 29.270 47.405 1.00 36.94 341 SER A O 1
ATOM 2690 N N . GLY A 1 342 ? -23.501 27.593 46.075 1.00 30.55 342 GLY A N 1
ATOM 2691 C CA . GLY A 1 342 ? -24.828 27.261 45.562 1.00 30.55 342 GLY A CA 1
ATOM 2692 C C . GLY A 1 342 ? -25.084 25.760 45.599 1.00 30.55 342 GLY A C 1
ATOM 2693 O O . GLY A 1 342 ? -24.613 25.022 44.739 1.00 30.55 342 GLY A O 1
ATOM 2694 N N . GLN A 1 343 ? -25.864 25.295 46.579 1.00 37.53 343 GLN A N 1
ATOM 2695 C CA . GLN A 1 343 ? -26.402 23.932 46.607 1.00 37.53 343 GLN A CA 1
ATOM 2696 C C . GLN A 1 343 ? -27.144 23.619 45.296 1.00 37.53 343 GLN A C 1
ATOM 2698 O O . GLN A 1 343 ? -28.214 24.169 45.032 1.00 37.53 343 GLN A O 1
ATOM 2703 N N . ARG A 1 344 ? -26.634 22.666 44.510 1.00 28.78 344 ARG A N 1
ATOM 2704 C CA . ARG A 1 344 ? -27.429 21.924 43.525 1.00 28.78 344 ARG A CA 1
ATOM 2705 C C . ARG A 1 344 ? -27.263 20.427 43.754 1.00 28.78 344 ARG A C 1
ATOM 2707 O O . ARG A 1 344 ? -26.201 19.857 43.548 1.00 28.78 344 ARG A O 1
ATOM 2714 N N . SER A 1 345 ? -28.360 19.830 44.210 1.00 30.34 345 SER A N 1
ATOM 2715 C CA . SER A 1 345 ? -28.602 18.393 44.310 1.00 30.34 345 SER A CA 1
ATOM 2716 C C . SER A 1 345 ? -28.391 17.719 42.950 1.00 30.34 345 SER A C 1
ATOM 2718 O O . SER A 1 345 ? -29.076 18.066 41.986 1.00 30.34 345 SER A O 1
ATOM 2720 N N . SER A 1 346 ? -27.461 16.764 42.867 1.00 29.47 346 SER A N 1
ATOM 2721 C CA . SER A 1 346 ? -27.391 15.799 41.771 1.00 29.47 346 SER A CA 1
ATOM 2722 C C . SER A 1 346 ? -28.014 14.482 42.235 1.00 29.47 346 SER A C 1
ATOM 2724 O O . SER A 1 346 ? -27.592 13.861 43.210 1.00 29.47 346 SER A O 1
ATOM 2726 N N . ALA A 1 347 ? -29.076 14.072 41.545 1.00 26.72 347 ALA A N 1
ATOM 2727 C CA . ALA A 1 347 ? -29.673 12.759 41.712 1.00 26.72 347 ALA A CA 1
ATOM 2728 C C . ALA A 1 347 ? -28.717 11.710 41.126 1.00 26.72 347 ALA A C 1
ATOM 2730 O O . ALA A 1 347 ? -28.519 11.646 39.914 1.00 26.72 347 ALA A O 1
ATOM 2731 N N . ALA A 1 348 ? -28.115 10.901 41.994 1.00 26.44 348 ALA A N 1
ATOM 2732 C CA . ALA A 1 348 ? -27.373 9.715 41.600 1.00 26.44 348 ALA A CA 1
ATOM 2733 C C . ALA A 1 348 ? -28.358 8.654 41.082 1.00 26.44 348 ALA A C 1
ATOM 2735 O O . ALA A 1 348 ? -29.146 8.100 41.848 1.00 26.44 348 ALA A O 1
ATOM 2736 N N . VAL A 1 349 ? -28.316 8.361 39.782 1.00 26.89 349 VAL A N 1
ATOM 2737 C CA . VAL A 1 349 ? -28.915 7.141 39.228 1.00 26.89 349 VAL A CA 1
ATOM 2738 C C . VAL A 1 349 ? -27.858 6.049 39.352 1.00 26.89 349 VAL A C 1
ATOM 2740 O O . VAL A 1 349 ? -26.941 5.959 38.541 1.00 26.89 349 VAL A O 1
ATOM 2743 N N . GLY A 1 350 ? -27.946 5.267 40.427 1.00 23.69 350 GLY A N 1
ATOM 2744 C CA . GLY A 1 350 ? -27.117 4.083 40.622 1.00 23.69 350 GLY A CA 1
ATOM 2745 C C . GLY A 1 350 ? -27.534 2.981 39.652 1.00 23.69 350 GLY A C 1
ATOM 2746 O O . GLY A 1 350 ? -28.688 2.558 39.655 1.00 23.69 350 GLY A O 1
ATOM 2747 N N . ILE A 1 351 ? -26.597 2.509 38.833 1.00 27.14 351 ILE A N 1
ATOM 2748 C CA . ILE A 1 351 ? -26.753 1.282 38.050 1.00 27.14 351 ILE A CA 1
ATOM 2749 C C . ILE A 1 351 ? -26.019 0.181 38.819 1.00 27.14 351 ILE A C 1
ATOM 2751 O O . ILE A 1 351 ? -24.792 0.128 38.825 1.00 27.14 351 ILE A O 1
ATOM 2755 N N . ASN A 1 352 ? -26.782 -0.671 39.506 1.00 23.69 352 ASN A N 1
ATOM 2756 C CA . ASN A 1 352 ? -26.281 -1.929 40.054 1.00 23.69 352 ASN A CA 1
ATOM 2757 C C . ASN A 1 352 ? -26.103 -2.921 38.901 1.00 23.69 352 ASN A C 1
ATOM 2759 O O . ASN A 1 352 ? -27.071 -3.250 38.218 1.00 23.69 352 ASN A O 1
ATOM 2763 N N . ILE A 1 353 ? -24.879 -3.406 38.700 1.00 29.86 353 ILE A N 1
ATOM 2764 C CA . ILE A 1 353 ? -24.592 -4.535 37.813 1.00 29.86 353 ILE A CA 1
ATOM 2765 C C . ILE A 1 353 ? -24.484 -5.777 38.700 1.00 29.86 353 ILE A C 1
ATOM 2767 O O . ILE A 1 353 ? -23.499 -5.955 39.415 1.00 29.86 353 ILE A O 1
ATOM 2771 N N . GLU A 1 354 ? -25.517 -6.619 38.685 1.00 25.11 354 GLU A N 1
ATOM 2772 C CA . GLU A 1 354 ? -25.453 -7.964 39.261 1.00 25.11 354 GLU A CA 1
ATOM 2773 C C . GLU A 1 354 ? -24.594 -8.860 38.360 1.00 25.11 354 GLU A C 1
ATOM 2775 O O . GLU A 1 354 ? -24.935 -9.142 37.212 1.00 25.11 354 GLU A O 1
ATOM 2780 N N . LEU A 1 355 ? -23.461 -9.316 38.895 1.00 28.45 355 LEU A N 1
ATOM 2781 C CA . LEU A 1 355 ? -22.627 -10.349 38.289 1.00 28.45 355 LEU A CA 1
ATOM 2782 C C . LEU A 1 355 ? -23.262 -11.721 38.560 1.00 28.45 355 LEU A C 1
ATOM 2784 O O . LEU A 1 355 ? -23.131 -12.276 39.651 1.00 28.45 355 LEU A O 1
ATOM 2788 N N . GLY A 1 356 ? -23.960 -12.259 37.559 1.00 26.39 356 GLY A N 1
ATOM 2789 C CA . GLY A 1 356 ? -24.460 -13.634 37.559 1.00 26.39 356 GLY A CA 1
ATOM 2790 C C . GLY A 1 356 ? -23.320 -14.655 37.482 1.00 26.39 356 GLY A C 1
ATOM 2791 O O . GLY A 1 356 ? -22.380 -14.505 36.703 1.00 26.39 356 GLY A O 1
ATOM 2792 N N . SER A 1 357 ? -23.399 -15.684 38.324 1.00 27.61 357 SER A N 1
ATOM 2793 C CA . SER A 1 357 ? -22.381 -16.709 38.550 1.00 27.61 357 SER A CA 1
ATOM 2794 C C . SER A 1 357 ? -22.101 -17.616 37.347 1.00 27.61 357 SER A C 1
ATOM 2796 O O . SER A 1 357 ? -23.004 -18.007 36.610 1.00 27.61 357 SER A O 1
ATOM 2798 N N . LYS A 1 358 ? -20.824 -18.008 37.257 1.00 40.09 358 LYS A N 1
ATOM 2799 C CA . LYS A 1 358 ? -20.235 -19.068 36.429 1.00 40.09 358 LYS A CA 1
ATOM 2800 C C . LYS A 1 358 ? -21.032 -20.374 36.502 1.00 40.09 358 LYS A C 1
ATOM 2802 O O . LYS A 1 358 ? -21.348 -20.812 37.600 1.00 40.09 358 LYS A O 1
ATOM 2807 N N . ASP A 1 359 ? -21.305 -20.963 35.338 1.00 30.59 359 ASP A N 1
ATOM 2808 C CA . ASP A 1 359 ? -21.036 -22.373 35.003 1.00 30.59 359 ASP A CA 1
ATOM 2809 C C . ASP A 1 359 ? -21.766 -22.747 33.702 1.00 30.59 359 ASP A C 1
ATOM 2811 O O . ASP A 1 359 ? -22.925 -23.154 33.693 1.00 30.59 359 ASP A O 1
ATOM 2815 N N . ALA A 1 360 ? -21.063 -22.628 32.575 1.00 25.84 360 ALA A N 1
ATOM 2816 C CA . ALA A 1 360 ? -21.411 -23.324 31.341 1.00 25.84 360 ALA A CA 1
ATOM 2817 C C . ALA A 1 360 ? -20.112 -23.693 30.603 1.00 25.84 360 ALA A C 1
ATOM 2819 O O . ALA A 1 360 ? -19.199 -22.866 30.534 1.00 25.84 360 ALA A O 1
ATOM 2820 N N . PRO A 1 361 ? -19.980 -24.926 30.082 1.00 27.28 361 PRO A N 1
ATOM 2821 C CA . PRO A 1 361 ? -18.789 -25.332 29.358 1.00 27.28 361 PRO A CA 1
ATOM 2822 C C . PRO A 1 361 ? -18.751 -24.590 28.023 1.00 27.28 361 PRO A C 1
ATOM 2824 O O . PRO A 1 361 ? -19.657 -24.724 27.199 1.00 27.28 361 PRO A O 1
ATOM 2827 N N . TYR A 1 362 ? -17.697 -23.800 27.839 1.00 27.41 362 TYR A N 1
ATOM 2828 C CA . TYR A 1 362 ? -17.387 -23.086 26.609 1.00 27.41 362 TYR A CA 1
ATOM 2829 C C . TYR A 1 362 ? -17.433 -24.045 25.412 1.00 27.41 362 TYR A C 1
ATOM 2831 O O . TYR A 1 362 ? -16.641 -24.984 25.321 1.00 27.41 362 TYR A O 1
ATOM 2839 N N . LYS A 1 363 ? -18.376 -23.809 24.500 1.00 26.19 363 LYS A N 1
ATOM 2840 C CA . LYS A 1 363 ? -18.284 -24.256 23.112 1.00 26.19 363 LYS A CA 1
ATOM 2841 C C . LYS A 1 363 ? -17.863 -23.029 22.310 1.00 26.19 363 LYS A C 1
ATOM 2843 O O . LYS A 1 363 ? -18.620 -22.064 22.274 1.00 26.19 363 LYS A O 1
ATOM 2848 N N . LEU A 1 364 ? -16.628 -23.073 21.812 1.00 33.09 364 LEU A N 1
ATOM 2849 C CA . LEU A 1 364 ? -16.047 -22.133 20.852 1.00 33.09 364 LEU A CA 1
ATOM 2850 C C . LEU A 1 364 ? -16.419 -22.561 19.436 1.00 33.09 364 LEU A C 1
ATOM 2852 O O . LEU A 1 364 ? -16.438 -23.797 19.203 1.00 33.09 364 LEU A O 1
#

Secondary structure (DSSP, 8-state):
-HHHHHHHHHS--S---------HHHHHHHHHHS----SEEEEEETTTEEEEEEE--PPP--S-TTS-TTHHHHHHHHHHHHHHHHHHHTTT-EEEE----TTSHHHHIIIIIS----HHHHH-TTS-TT--HHHHHHHHHHSTT--S--HHHHHHHH---BS-TT--TTB-TTTSSBS-SBPPP-----PPP--TTPPPPHHHHTTSSS----PPPHHHHHHHHHHHHHHHHHHHHHHHHHHHHHHHHHHHHHHHHHHHHHHHTTSS---HHHHHHHHHHHHHHHHHHHHHHHIIIIIHHHHHHHHHHHHHHHHHHHHHHHHHHHHHHHHTTS---------------------PPP------

pLDDT: mean 71.94, std 20.48, range [23.69, 98.44]

Nearest PDB structures (foldseek):
  7o3w-assembly1_A  TM=6.597E-01  e=1.627E+00  Synechocystis sp. PCC 6803 substr. Kazusa
  8qbr-assembly1_A  TM=6.969E-01  e=3.590E+00  Nostoc punctiforme

Solvent-accessible surface area (backbone atoms only — not comparable to full-atom values): 21904 Å² total; per-residue (Å²): 104,69,70,56,26,55,51,60,48,70,51,87,74,92,76,82,82,83,76,88,75,83,47,68,68,58,45,52,51,34,50,72,53,29,84,86,82,68,75,60,42,76,43,79,39,97,55,56,29,59,36,36,40,47,55,52,78,61,68,75,84,93,52,58,91,88,66,50,88,50,50,57,56,28,45,51,54,25,47,54,50,11,53,54,39,32,59,35,43,48,58,68,14,77,50,70,50,63,76,61,59,76,75,38,70,40,34,46,29,34,35,28,61,8,68,44,78,61,71,67,52,69,78,39,70,91,49,70,74,81,66,42,76,62,56,63,57,51,60,54,71,76,49,95,86,62,80,76,85,58,47,64,57,42,34,77,66,65,68,53,45,53,90,42,93,66,65,54,90,51,41,40,86,92,71,77,46,41,82,46,80,50,59,87,85,86,86,89,80,88,77,74,68,52,68,83,82,63,70,54,59,72,68,64,63,52,70,43,97,56,80,59,78,50,65,73,51,72,64,60,55,48,53,49,46,55,50,44,53,50,51,38,54,48,46,51,50,52,18,51,52,25,39,51,49,15,53,52,29,50,52,50,42,54,49,52,52,52,51,49,51,37,47,72,75,63,80,44,89,79,59,71,68,58,56,53,52,52,62,63,47,42,57,60,42,48,53,52,17,50,51,27,37,50,45,20,50,55,54,28,48,52,52,45,49,53,46,51,51,51,48,49,52,55,51,52,50,52,53,52,50,55,52,50,57,57,46,51,63,51,53,72,69,59,74,78,83,81,87,71,98,70,97,72,91,76,85,81,82,81,81,85,80,82,82,79,79,90,86,77,84,85,81,130

Organism: NCBI:txid60492